Protein AF-A0A7W0RQC8-F1 (afdb_monomer_lite)

pLDDT: mean 80.07, std 19.6, range [35.62, 97.56]

Foldseek 3Di:
DDDDDDDDDDDDDDDPDPDPPPPPPPPPPPPPPPPPPPPDDPDFLPDDFLPLQQVLCVVPPFDDPFWAKAAEAEPDDWWKWKFAAVLTDTDTADNSIWTFHGSFKIWMWIADDPVDHPDIWIKMKHFNHYPPDPPPCNRVNHDYDYDYPVNQVCLVVQHKDKDWDFDFDPVQDDPDDDPVNDDDDDDDPVDGNCVVRVVGHGTGMMMIINDDDDDPVDPPSCSRTPRHHMGHDPDPPPDPPDDDDDD

Structure (mmCIF, N/CA/C/O backbone):
data_AF-A0A7W0RQC8-F1
#
_entry.id   AF-A0A7W0RQC8-F1
#
loop_
_atom_site.group_PDB
_atom_site.id
_atom_site.type_symbol
_atom_site.label_atom_id
_atom_site.label_alt_id
_atom_site.label_comp_id
_atom_site.label_asym_id
_atom_site.label_entity_id
_atom_site.label_seq_id
_atom_site.pdbx_PDB_ins_code
_atom_site.Cartn_x
_atom_site.Cartn_y
_atom_site.Cartn_z
_atom_site.occupancy
_atom_site.B_iso_or_equiv
_atom_site.auth_seq_id
_atom_site.auth_comp_id
_atom_site.auth_asym_id
_atom_site.auth_atom_id
_atom_site.pdbx_PDB_model_num
ATOM 1 N N . MET A 1 1 ? -25.900 -48.821 -87.587 1.00 40.28 1 MET A N 1
ATOM 2 C CA . MET A 1 1 ? -26.051 -50.052 -88.391 1.00 40.28 1 MET A CA 1
ATOM 3 C C . MET A 1 1 ? -25.445 -51.195 -87.592 1.00 40.28 1 MET A C 1
ATOM 5 O O . MET A 1 1 ? -24.310 -51.057 -87.174 1.00 40.28 1 MET A O 1
ATOM 9 N N . LEU A 1 2 ? -26.244 -52.248 -87.392 1.00 39.03 2 LEU A N 1
ATOM 10 C CA . LEU A 1 2 ? -25.969 -53.560 -86.784 1.00 39.03 2 LEU A CA 1
ATOM 11 C C . LEU A 1 2 ? -25.592 -53.605 -85.282 1.00 39.03 2 LEU A C 1
ATOM 13 O O . LEU A 1 2 ? -24.639 -52.970 -84.860 1.00 39.03 2 LEU A O 1
ATOM 17 N N . ARG A 1 3 ? -26.424 -54.207 -84.407 1.00 37.34 3 ARG A N 1
ATOM 18 C CA . ARG A 1 3 ? -26.721 -55.663 -84.240 1.00 37.34 3 ARG A CA 1
ATOM 19 C C . ARG A 1 3 ? -25.481 -56.408 -83.727 1.00 37.34 3 ARG A C 1
ATOM 21 O O . ARG A 1 3 ? -24.427 -56.241 -84.309 1.00 37.34 3 ARG A O 1
ATOM 28 N N . THR A 1 4 ? -25.481 -57.272 -82.715 1.00 43.84 4 THR A N 1
ATOM 29 C CA . THR A 1 4 ? -26.479 -58.013 -81.921 1.00 43.84 4 THR A CA 1
ATOM 30 C C . THR A 1 4 ? -25.662 -58.724 -80.828 1.00 43.84 4 THR A C 1
ATOM 32 O O . THR A 1 4 ? -24.490 -59.007 -81.066 1.00 43.84 4 THR A O 1
ATOM 35 N N . GLY A 1 5 ? -26.252 -59.127 -79.699 1.00 41.62 5 GLY A N 1
ATOM 36 C CA . GLY A 1 5 ? -25.619 -60.176 -78.889 1.00 41.62 5 GLY A CA 1
ATOM 37 C C . GLY A 1 5 ? -26.292 -60.470 -77.558 1.00 41.62 5 GLY A C 1
ATOM 38 O O . GLY A 1 5 ? -25.809 -60.040 -76.522 1.00 41.62 5 GLY A O 1
ATOM 39 N N . TYR A 1 6 ? -27.401 -61.205 -77.604 1.00 49.19 6 TYR A N 1
ATOM 40 C CA . TYR A 1 6 ? -28.074 -61.826 -76.460 1.00 49.19 6 TYR A CA 1
ATOM 41 C C . TYR A 1 6 ? -27.149 -62.766 -75.671 1.00 49.19 6 TYR A C 1
ATOM 43 O O . TYR A 1 6 ? -26.395 -63.512 -76.288 1.00 49.19 6 TYR A O 1
ATOM 51 N N . SER A 1 7 ? -27.310 -62.835 -74.344 1.00 41.62 7 SER A N 1
ATOM 52 C CA . SER A 1 7 ? -27.133 -64.075 -73.565 1.00 41.62 7 SER A CA 1
ATOM 53 C C . SER A 1 7 ? -27.646 -63.863 -72.130 1.00 41.62 7 SER A C 1
ATOM 55 O O . SER A 1 7 ? -27.124 -63.030 -71.402 1.00 41.62 7 SER A O 1
ATOM 57 N N . THR A 1 8 ? -28.837 -64.369 -71.806 1.00 43.12 8 THR A N 1
ATOM 58 C CA . THR A 1 8 ? -29.092 -65.607 -71.035 1.00 43.12 8 THR A CA 1
ATOM 59 C C . THR A 1 8 ? -29.163 -65.368 -69.525 1.00 43.12 8 THR A C 1
ATOM 61 O O . THR A 1 8 ? -28.179 -65.081 -68.853 1.00 43.12 8 THR A O 1
ATOM 64 N N . ILE A 1 9 ? -30.379 -65.518 -69.000 1.00 49.19 9 ILE A N 1
ATOM 65 C CA . ILE A 1 9 ? -30.705 -65.539 -67.575 1.00 49.19 9 ILE A CA 1
ATOM 66 C C . ILE A 1 9 ? -30.148 -66.835 -66.980 1.00 49.19 9 ILE A C 1
ATOM 68 O O . ILE A 1 9 ? -30.625 -67.918 -67.312 1.00 49.19 9 ILE A O 1
ATOM 72 N N . ALA A 1 10 ? -29.191 -66.722 -66.062 1.00 43.56 10 ALA A N 1
ATOM 73 C CA . ALA A 1 10 ? -28.814 -67.800 -65.157 1.00 43.56 10 ALA A CA 1
ATOM 74 C C . ALA A 1 10 ? -29.174 -67.375 -63.729 1.00 43.56 10 ALA A C 1
ATOM 76 O O . ALA A 1 10 ? -28.531 -66.516 -63.129 1.00 43.56 10 ALA A O 1
ATOM 77 N N . ARG A 1 11 ? -30.251 -67.966 -63.200 1.00 47.31 11 ARG A N 1
ATOM 78 C CA . ARG A 1 11 ? -30.576 -67.939 -61.772 1.00 47.31 11 ARG A CA 1
ATOM 79 C C . ARG A 1 11 ? -29.493 -68.730 -61.046 1.00 47.31 11 ARG A C 1
ATOM 81 O O . ARG A 1 11 ? -29.478 -69.954 -61.151 1.00 47.31 11 ARG A O 1
ATOM 88 N N . LEU A 1 12 ? -28.599 -68.040 -60.339 1.00 38.75 12 LEU A N 1
ATOM 89 C CA . LEU A 1 12 ? -27.631 -68.689 -59.465 1.00 38.75 12 LEU A CA 1
ATOM 90 C C . LEU A 1 12 ? -28.121 -68.630 -58.021 1.00 38.75 12 LEU A C 1
ATOM 92 O O . LEU A 1 12 ? -28.355 -67.571 -57.440 1.00 38.75 12 LEU A O 1
ATOM 96 N N . THR A 1 13 ? -28.320 -69.829 -57.505 1.00 42.25 13 THR A N 1
ATOM 97 C CA . THR A 1 13 ? -28.705 -70.200 -56.157 1.00 42.25 13 THR A CA 1
ATOM 98 C C . THR A 1 13 ? -27.750 -69.597 -55.127 1.00 42.25 13 THR A C 1
ATOM 100 O O . THR A 1 13 ? -26.530 -69.653 -55.267 1.00 42.25 13 THR A O 1
ATOM 103 N N . LEU A 1 14 ? -28.351 -69.026 -54.087 1.00 36.62 14 LEU A N 1
ATOM 104 C CA . LEU A 1 14 ? -27.736 -68.444 -52.903 1.00 36.62 14 LEU A CA 1
ATOM 105 C C . LEU A 1 14 ? -26.803 -69.456 -52.207 1.00 36.62 14 LEU A C 1
ATOM 107 O O . LEU A 1 14 ? -27.274 -70.433 -51.629 1.00 36.62 14 LEU A O 1
ATOM 111 N N . VAL A 1 15 ? -25.495 -69.195 -52.206 1.00 40.56 15 VAL A N 1
ATOM 112 C CA . VAL A 1 15 ? -24.562 -69.753 -51.217 1.00 40.56 15 VAL A CA 1
ATOM 113 C C . VAL A 1 15 ? -24.130 -68.592 -50.334 1.00 40.56 15 VAL A C 1
ATOM 115 O O . VAL A 1 15 ? -23.307 -67.764 -50.719 1.00 40.56 15 VAL A O 1
ATOM 118 N N . ALA A 1 16 ? -24.747 -68.495 -49.159 1.00 40.50 16 ALA A N 1
ATOM 119 C CA . ALA A 1 16 ? -24.343 -67.567 -48.117 1.00 40.50 16 ALA A CA 1
ATOM 120 C C . ALA A 1 16 ? -23.002 -68.038 -47.532 1.00 40.50 16 ALA A C 1
ATOM 122 O O . ALA A 1 16 ? -22.962 -68.861 -46.621 1.00 40.50 16 ALA A O 1
ATOM 123 N N . ALA A 1 17 ? -21.897 -67.535 -48.080 1.00 37.69 17 ALA A N 1
ATOM 124 C CA . ALA A 1 17 ? -20.595 -67.616 -47.436 1.00 37.69 17 ALA A CA 1
ATOM 125 C C . ALA A 1 17 ? -20.479 -66.442 -46.456 1.00 37.69 17 ALA A C 1
ATOM 127 O O . ALA A 1 17 ? -20.287 -65.291 -46.848 1.00 37.69 17 ALA A O 1
ATOM 128 N N . LEU A 1 18 ? -20.658 -66.748 -45.173 1.00 36.28 18 LEU A N 1
ATOM 129 C CA . LEU A 1 18 ? -20.457 -65.833 -44.059 1.00 36.28 18 LEU A CA 1
ATOM 130 C C . LEU A 1 18 ? -18.955 -65.513 -43.953 1.00 36.28 18 LEU A C 1
ATOM 132 O O . LEU A 1 18 ? -18.206 -66.213 -43.276 1.00 36.28 18 LEU A O 1
ATOM 136 N N . PHE A 1 19 ? -18.492 -64.479 -44.653 1.00 37.31 19 PHE A N 1
ATOM 137 C CA . PHE A 1 19 ? -17.152 -63.940 -44.436 1.00 37.31 19 PHE A CA 1
ATOM 138 C C . PHE A 1 19 ? -17.184 -63.047 -43.198 1.00 37.31 19 PHE A C 1
ATOM 140 O O . PHE A 1 19 ? -17.602 -61.892 -43.252 1.00 37.31 19 PHE A O 1
ATOM 147 N N . VA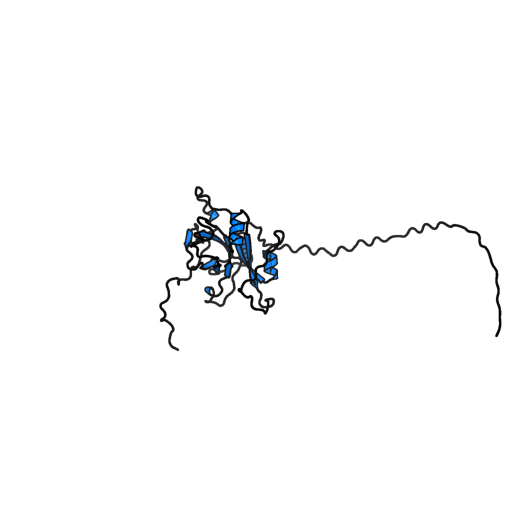L A 1 20 ? -16.733 -63.588 -42.066 1.00 42.50 20 VAL A N 1
ATOM 148 C CA . VAL A 1 20 ? -16.323 -62.773 -40.921 1.00 42.50 20 VAL A CA 1
ATOM 149 C C . VAL A 1 20 ? -15.024 -62.088 -41.325 1.00 42.50 20 VAL A C 1
ATOM 151 O O . VAL A 1 20 ? -13.936 -62.639 -41.178 1.00 42.50 20 VAL A O 1
ATOM 154 N N . THR A 1 21 ? -15.128 -60.892 -41.895 1.00 41.44 21 THR A N 1
ATOM 155 C CA . THR A 1 21 ? -13.976 -60.004 -42.011 1.00 41.44 21 THR A CA 1
ATOM 156 C C . THR A 1 21 ? -13.665 -59.497 -40.611 1.00 41.44 21 THR A C 1
ATOM 158 O O . THR A 1 21 ? -14.340 -58.604 -40.098 1.00 41.44 21 THR A O 1
ATOM 161 N N . THR A 1 22 ? -12.657 -60.080 -39.971 1.00 48.22 22 THR A N 1
ATOM 162 C CA . THR A 1 22 ? -11.974 -59.469 -38.834 1.00 48.22 22 THR A CA 1
ATOM 163 C C . THR A 1 22 ? -11.330 -58.177 -39.325 1.00 48.22 22 THR A C 1
ATOM 165 O O . THR A 1 22 ? -10.207 -58.155 -39.821 1.00 48.22 22 THR A O 1
ATOM 168 N N . GLY A 1 23 ? -12.086 -57.083 -39.246 1.00 44.31 23 GLY A N 1
ATOM 169 C CA . GLY A 1 23 ? -11.548 -55.747 -39.422 1.00 44.31 23 GLY A CA 1
ATOM 170 C C . GLY A 1 23 ? -10.503 -55.517 -38.341 1.00 44.31 23 GLY A C 1
ATOM 171 O O . GLY A 1 23 ? -10.832 -55.461 -37.157 1.00 44.31 23 GLY A O 1
ATOM 172 N N . ILE A 1 24 ? -9.239 -55.405 -38.739 1.00 51.06 24 ILE A N 1
ATOM 173 C CA . ILE A 1 24 ? -8.191 -54.895 -37.861 1.00 51.06 24 ILE A CA 1
ATOM 174 C C . ILE A 1 24 ? -8.474 -53.400 -37.721 1.00 51.06 24 ILE A C 1
ATOM 176 O O . ILE A 1 24 ? -8.037 -52.587 -38.532 1.00 51.06 24 ILE A O 1
ATOM 180 N N . ALA A 1 25 ? -9.278 -53.039 -36.724 1.00 44.19 25 ALA A N 1
ATOM 181 C CA . ALA A 1 25 ? -9.408 -51.661 -36.297 1.00 44.19 25 ALA A CA 1
ATOM 182 C C . ALA A 1 25 ? -8.078 -51.270 -35.647 1.00 44.19 25 ALA A C 1
ATOM 184 O O . ALA A 1 25 ? -7.814 -51.590 -34.489 1.00 44.19 25 ALA A O 1
ATOM 185 N N . SER A 1 26 ? -7.209 -50.602 -36.403 1.00 53.22 26 SER A N 1
ATOM 186 C CA . SER A 1 26 ? -6.113 -49.847 -35.813 1.00 53.22 26 SER A CA 1
ATOM 187 C C . SER A 1 26 ? -6.741 -48.730 -34.983 1.00 53.22 26 SER A C 1
ATOM 189 O O . SER A 1 26 ? -7.156 -47.706 -35.527 1.00 53.22 26 SER A O 1
ATOM 191 N N . ALA A 1 27 ? -6.859 -48.946 -33.674 1.00 43.44 27 ALA A N 1
ATOM 192 C CA . ALA A 1 27 ? -7.141 -47.881 -32.732 1.00 43.44 27 ALA A CA 1
ATOM 193 C C . ALA A 1 27 ? -5.973 -46.894 -32.821 1.00 43.44 27 ALA A C 1
ATOM 195 O O . ALA A 1 27 ? -4.905 -47.113 -32.252 1.00 43.44 27 ALA A O 1
ATOM 196 N N . GLN A 1 28 ? -6.143 -45.831 -33.605 1.00 55.56 28 GLN A N 1
ATOM 197 C CA . GLN A 1 28 ? -5.283 -44.669 -33.489 1.00 55.56 28 GLN A CA 1
ATOM 198 C C . GLN A 1 28 ? -5.568 -44.097 -32.106 1.00 55.56 28 GLN A C 1
ATOM 200 O O . GLN A 1 28 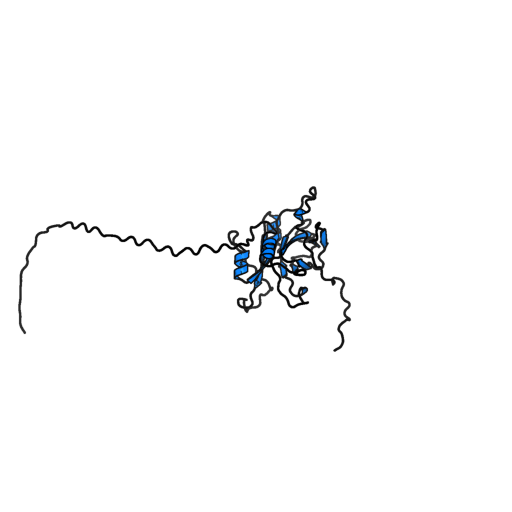? -6.611 -43.481 -31.890 1.00 55.56 28 GLN A O 1
ATOM 205 N N . SER A 1 29 ? -4.677 -44.359 -31.147 1.00 50.62 29 SER A N 1
ATOM 206 C CA . SER A 1 29 ? -4.658 -43.595 -29.906 1.00 50.62 29 SER A CA 1
ATOM 207 C C . SER A 1 29 ? -4.670 -42.124 -30.311 1.00 50.62 29 SER A C 1
ATOM 209 O O . SER A 1 29 ? -3.795 -41.731 -31.092 1.00 50.62 29 SER A O 1
ATOM 211 N N . PRO A 1 30 ? -5.643 -41.310 -29.862 1.00 51.00 30 PRO A N 1
ATOM 212 C CA . PRO A 1 30 ? -5.561 -39.886 -30.105 1.00 51.00 30 PRO A CA 1
ATOM 213 C C . PRO A 1 30 ? -4.213 -39.442 -29.546 1.00 51.00 30 PRO A C 1
ATOM 215 O O . PRO A 1 30 ? -3.908 -39.679 -28.375 1.00 51.00 30 PRO A O 1
ATOM 218 N N . LEU A 1 31 ? -3.375 -38.873 -30.412 1.00 48.41 31 LEU A N 1
ATOM 219 C CA . LEU A 1 31 ? -2.212 -38.112 -29.992 1.00 48.41 31 LEU A CA 1
ATOM 220 C C . LEU A 1 31 ? -2.761 -37.014 -29.089 1.00 48.41 31 LEU A C 1
ATOM 222 O O . LEU A 1 31 ? -3.271 -36.005 -29.569 1.00 48.41 31 LEU A O 1
ATOM 226 N N . ILE A 1 32 ? -2.726 -37.249 -27.778 1.00 57.88 32 ILE A N 1
ATOM 227 C CA . ILE A 1 32 ? -2.895 -36.194 -26.793 1.00 57.88 32 ILE A CA 1
ATOM 228 C C . ILE A 1 32 ? -1.748 -35.238 -27.122 1.00 57.88 32 ILE A C 1
ATOM 230 O O . ILE A 1 32 ? -0.589 -35.650 -26.992 1.00 57.88 32 ILE A O 1
ATOM 234 N N . PRO A 1 33 ? -2.019 -34.018 -27.629 1.00 57.06 33 PRO A N 1
ATOM 235 C CA . PRO A 1 33 ? -0.950 -33.055 -27.822 1.00 57.06 33 PRO A CA 1
ATOM 236 C C . PRO A 1 33 ? -0.231 -32.939 -26.479 1.00 57.06 33 PRO A C 1
ATOM 238 O O . PRO A 1 33 ? -0.921 -32.944 -25.451 1.00 57.06 33 PRO A O 1
ATOM 241 N N . PRO A 1 34 ? 1.114 -32.902 -26.446 1.00 46.75 34 PRO A N 1
ATOM 242 C CA . PRO A 1 34 ? 1.833 -32.773 -25.191 1.00 46.75 34 PRO A CA 1
ATOM 243 C C . PRO A 1 34 ? 1.208 -31.605 -24.438 1.00 46.75 34 PRO A C 1
ATOM 245 O O . PRO A 1 34 ? 1.234 -30.467 -24.913 1.00 46.75 34 PRO A O 1
ATOM 248 N N . GLN A 1 35 ? 0.562 -31.917 -23.309 1.00 50.97 35 GLN A N 1
ATOM 249 C CA . GLN A 1 35 ? 0.081 -30.919 -22.371 1.00 50.97 35 GLN A CA 1
ATOM 250 C C . GLN A 1 35 ? 1.336 -30.132 -22.038 1.00 50.97 35 GLN A C 1
ATOM 252 O O . GLN A 1 35 ? 2.218 -30.654 -21.359 1.00 50.97 35 GLN A O 1
ATOM 257 N N . THR A 1 36 ? 1.486 -28.939 -22.617 1.00 51.97 36 THR A N 1
ATOM 258 C CA . THR A 1 36 ? 2.592 -28.064 -22.250 1.00 51.97 36 THR A CA 1
ATOM 259 C C . THR A 1 36 ? 2.410 -27.889 -20.753 1.00 51.97 36 THR A C 1
ATOM 261 O O . THR A 1 36 ? 1.357 -27.367 -20.372 1.00 51.97 36 THR A O 1
ATOM 264 N N . PRO A 1 37 ? 3.310 -28.423 -19.902 1.00 51.03 37 PRO A N 1
ATOM 265 C CA . PRO A 1 37 ? 3.083 -28.413 -18.470 1.00 51.03 37 PRO A CA 1
ATOM 266 C C . PRO A 1 37 ? 2.813 -26.965 -18.113 1.00 51.03 37 PRO A C 1
ATOM 268 O O . PRO A 1 37 ? 3.603 -26.095 -18.490 1.00 51.03 37 PRO A O 1
ATOM 271 N N . ALA A 1 38 ? 1.640 -26.701 -17.528 1.00 60.03 38 ALA A N 1
ATOM 272 C CA . ALA A 1 38 ? 1.212 -25.348 -17.222 1.00 60.03 38 ALA A CA 1
ATOM 273 C C . ALA A 1 38 ? 2.374 -24.677 -16.494 1.00 60.03 38 ALA A C 1
ATOM 275 O O . ALA A 1 38 ? 2.729 -25.097 -15.394 1.00 60.03 38 ALA A O 1
ATOM 276 N N . ARG A 1 39 ? 3.041 -23.731 -17.172 1.00 60.09 39 ARG A N 1
ATOM 277 C CA . ARG A 1 39 ? 4.320 -23.184 -16.717 1.00 60.09 39 ARG A CA 1
ATOM 278 C C . ARG A 1 39 ? 4.106 -22.693 -15.291 1.00 60.09 39 ARG A C 1
ATOM 280 O O . ARG A 1 39 ? 3.276 -21.804 -15.077 1.00 60.09 39 ARG A O 1
ATOM 287 N N . HIS A 1 40 ? 4.764 -23.341 -14.330 1.00 70.81 40 HIS A N 1
ATOM 288 C CA . HIS A 1 40 ? 4.584 -23.024 -12.922 1.00 70.81 40 HIS A CA 1
ATOM 289 C C . HIS A 1 40 ? 4.995 -21.568 -12.720 1.00 70.81 40 HIS A C 1
ATOM 291 O O . HIS A 1 40 ? 6.126 -21.191 -13.030 1.00 70.81 40 HIS A O 1
ATOM 297 N N . TYR A 1 41 ? 4.056 -20.744 -12.266 1.00 77.31 41 TYR A N 1
ATOM 298 C CA . TYR A 1 41 ? 4.306 -19.332 -12.035 1.00 77.31 41 TYR A CA 1
ATOM 299 C C . TYR A 1 41 ? 4.642 -19.159 -10.547 1.00 77.31 41 TYR A C 1
ATOM 301 O O . TYR A 1 41 ? 3.765 -19.417 -9.719 1.00 77.31 41 TYR A O 1
ATOM 309 N N . PRO A 1 42 ? 5.891 -18.794 -10.198 1.00 75.62 42 PRO A N 1
ATOM 310 C CA . PRO A 1 42 ? 6.387 -18.894 -8.826 1.00 75.62 42 PRO A CA 1
ATOM 311 C C . PRO A 1 42 ? 5.714 -17.906 -7.868 1.00 75.62 42 PRO A C 1
ATOM 313 O O . PRO A 1 42 ? 5.479 -18.255 -6.719 1.00 75.62 42 PRO A O 1
ATOM 316 N N . LEU A 1 43 ? 5.363 -16.702 -8.331 1.00 83.75 43 LEU A N 1
ATOM 317 C CA . LEU A 1 43 ? 4.734 -15.681 -7.489 1.00 83.75 43 LEU A CA 1
ATOM 318 C C . LEU A 1 43 ? 3.207 -15.796 -7.527 1.00 83.75 43 LEU A C 1
ATOM 320 O O . LEU A 1 43 ? 2.591 -15.791 -8.596 1.00 83.75 43 LEU A O 1
ATOM 324 N N . ARG A 1 44 ? 2.556 -15.862 -6.368 1.00 87.31 44 ARG A N 1
ATOM 325 C CA . ARG A 1 44 ? 1.095 -15.982 -6.301 1.00 87.31 44 ARG A CA 1
ATOM 326 C C . ARG A 1 44 ? 0.499 -15.051 -5.258 1.00 87.31 44 ARG A C 1
ATOM 328 O O . ARG A 1 44 ? 1.028 -14.872 -4.168 1.00 87.31 44 ARG A O 1
ATOM 335 N N . HIS A 1 45 ? -0.644 -14.467 -5.588 1.00 84.81 45 HIS A N 1
ATOM 336 C CA . HIS A 1 45 ? -1.342 -13.547 -4.687 1.00 84.81 45 HIS A CA 1
ATOM 337 C C . HIS A 1 45 ? -1.876 -14.234 -3.409 1.00 84.81 45 HIS A C 1
ATOM 339 O O . HIS A 1 45 ? -2.036 -13.570 -2.387 1.00 84.81 45 HIS A O 1
ATOM 345 N N . ASP A 1 46 ? -2.085 -15.553 -3.454 1.00 85.88 46 ASP A N 1
ATOM 346 C CA . ASP A 1 46 ? -2.567 -16.399 -2.350 1.00 85.88 46 ASP A CA 1
ATOM 347 C C . ASP A 1 46 ? -1.479 -16.807 -1.338 1.00 85.88 46 ASP A C 1
ATOM 349 O O . ASP A 1 46 ? -1.771 -17.482 -0.353 1.00 85.88 46 ASP A O 1
ATOM 353 N N . GLN A 1 47 ? -0.226 -16.394 -1.551 1.00 89.62 47 GLN A N 1
ATOM 354 C CA . GLN A 1 47 ? 0.851 -16.616 -0.586 1.00 89.62 47 GLN A CA 1
ATOM 355 C C . GLN A 1 47 ? 0.660 -15.767 0.684 1.00 89.62 47 GLN A C 1
ATOM 357 O O . GLN A 1 47 ? 0.035 -14.699 0.620 1.00 89.62 47 GLN A O 1
ATOM 362 N N . PRO A 1 48 ? 1.253 -16.182 1.825 1.00 90.81 48 PRO A N 1
ATOM 363 C CA . PRO A 1 48 ? 1.308 -15.353 3.022 1.00 90.81 48 PRO A CA 1
ATOM 364 C C . PRO A 1 48 ? 1.860 -13.947 2.718 1.00 90.81 48 PRO A C 1
ATOM 366 O O . PRO A 1 48 ? 2.809 -13.828 1.932 1.00 90.81 48 PRO A O 1
ATOM 369 N N . PRO A 1 49 ? 1.307 -12.882 3.334 1.00 91.19 49 PRO A N 1
ATOM 370 C CA . PRO A 1 49 ? 1.794 -11.523 3.129 1.00 91.19 49 PRO A CA 1
ATOM 371 C C . PRO A 1 49 ? 3.302 -11.404 3.372 1.00 91.19 49 PRO A C 1
ATOM 373 O O . PRO A 1 49 ? 3.814 -11.843 4.398 1.00 91.19 49 PRO A O 1
ATOM 376 N N . GLY A 1 50 ? 3.997 -10.791 2.419 1.00 89.75 50 GLY A N 1
ATOM 377 C CA . GLY A 1 50 ? 5.440 -10.540 2.439 1.00 89.75 50 GLY A CA 1
ATOM 378 C C . GLY A 1 50 ? 6.264 -11.571 1.669 1.00 89.75 50 GLY A C 1
ATOM 379 O O . GLY A 1 50 ? 7.389 -11.268 1.276 1.00 89.75 50 GLY A O 1
ATOM 380 N N . MET A 1 51 ? 5.714 -12.759 1.393 1.00 91.81 51 MET A N 1
ATOM 381 C CA . MET A 1 51 ? 6.444 -13.808 0.677 1.00 91.81 51 MET A CA 1
ATOM 382 C C . MET A 1 51 ? 6.760 -13.413 -0.771 1.00 91.81 51 MET A C 1
ATOM 384 O O . MET A 1 51 ? 7.850 -13.703 -1.259 1.00 91.81 51 MET A O 1
ATOM 388 N N . ASN A 1 52 ? 5.841 -12.725 -1.461 1.00 92.50 52 ASN A N 1
ATOM 389 C CA . ASN A 1 52 ? 6.081 -12.326 -2.848 1.00 92.50 52 ASN A CA 1
ATOM 390 C C . ASN A 1 52 ? 7.123 -11.214 -2.927 1.00 92.50 52 ASN A C 1
ATOM 392 O O . ASN A 1 52 ? 7.986 -11.278 -3.795 1.00 92.50 52 ASN A O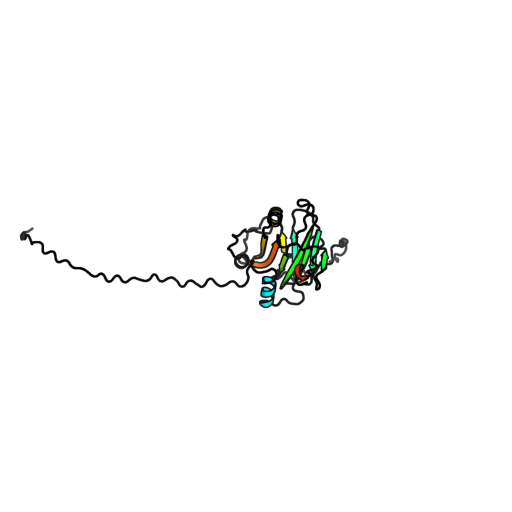 1
ATOM 396 N N . ALA A 1 53 ? 7.068 -10.228 -2.027 1.00 87.56 53 ALA A N 1
ATOM 397 C CA . ALA A 1 53 ? 8.085 -9.182 -1.949 1.00 87.56 53 ALA A CA 1
ATOM 398 C C . ALA A 1 53 ? 9.468 -9.771 -1.638 1.00 87.56 53 ALA A C 1
ATOM 400 O O . ALA A 1 53 ? 10.440 -9.461 -2.326 1.00 87.56 53 ALA A O 1
ATOM 401 N N . TYR A 1 54 ? 9.540 -10.692 -0.674 1.00 88.75 54 TYR A N 1
ATOM 402 C CA . TYR A 1 54 ? 10.774 -11.393 -0.330 1.00 88.75 54 TYR A CA 1
ATOM 403 C C . TYR A 1 54 ? 11.351 -12.167 -1.530 1.00 88.75 54 TYR A C 1
ATOM 405 O O . TYR A 1 54 ? 12.520 -11.996 -1.875 1.00 88.75 54 TYR A O 1
ATOM 413 N N . TRP A 1 55 ? 10.534 -12.966 -2.226 1.00 88.50 55 TRP A N 1
ATOM 414 C CA . TRP A 1 55 ? 10.983 -13.720 -3.405 1.00 88.50 55 TRP A CA 1
ATOM 415 C C . TRP A 1 55 ? 11.337 -12.821 -4.588 1.00 88.50 55 TRP A C 1
ATOM 417 O O . TRP A 1 55 ? 12.333 -13.074 -5.265 1.00 88.50 55 TRP A O 1
ATOM 427 N N . ALA A 1 56 ? 10.568 -11.758 -4.831 1.00 85.00 56 ALA A N 1
ATOM 428 C CA . ALA A 1 56 ? 10.887 -10.769 -5.857 1.00 85.00 56 ALA A CA 1
ATOM 429 C C . ALA A 1 56 ? 12.256 -10.124 -5.586 1.00 85.00 56 ALA A C 1
ATOM 431 O O . ALA A 1 56 ? 13.077 -10.048 -6.498 1.00 85.00 56 ALA A O 1
ATOM 432 N N . GLY A 1 57 ? 12.542 -9.775 -4.326 1.00 82.75 57 GLY A N 1
ATOM 433 C CA . GLY A 1 57 ? 13.839 -9.252 -3.893 1.00 82.75 57 GLY A CA 1
ATOM 434 C C . GLY A 1 57 ? 14.994 -10.256 -4.009 1.00 82.75 57 GLY A C 1
ATOM 435 O O . GLY A 1 57 ? 16.135 -9.860 -4.230 1.00 82.75 57 GLY A O 1
ATOM 436 N N . MET A 1 58 ? 14.728 -11.563 -3.912 1.00 82.81 58 MET A N 1
ATOM 437 C CA . MET A 1 58 ? 15.743 -12.593 -4.180 1.00 82.81 58 MET A CA 1
ATOM 438 C C . MET A 1 58 ? 16.062 -12.721 -5.673 1.00 82.81 58 MET A C 1
ATOM 440 O O . MET A 1 58 ? 17.223 -12.904 -6.034 1.00 82.81 58 MET A O 1
ATOM 444 N N . ILE A 1 59 ? 15.042 -12.643 -6.535 1.00 81.75 59 ILE A N 1
ATOM 445 C CA . ILE A 1 59 ? 15.206 -12.712 -7.996 1.00 81.75 59 ILE A CA 1
ATOM 446 C C . ILE A 1 59 ? 15.909 -11.451 -8.508 1.00 81.75 59 ILE A C 1
ATOM 448 O O . ILE A 1 59 ? 16.799 -11.528 -9.355 1.00 81.75 59 ILE A O 1
ATOM 452 N N . ARG A 1 60 ? 15.513 -10.290 -7.983 1.00 78.19 60 ARG A N 1
ATOM 453 C CA . ARG A 1 60 ? 16.083 -8.986 -8.297 1.00 78.19 60 ARG A CA 1
ATOM 454 C C . ARG A 1 60 ? 16.462 -8.301 -6.993 1.00 78.19 60 ARG A C 1
ATOM 456 O O . ARG A 1 60 ? 15.603 -7.712 -6.350 1.00 78.19 60 ARG A O 1
ATOM 463 N N . GLN A 1 61 ? 17.745 -8.350 -6.641 1.00 80.31 61 GLN A N 1
ATOM 464 C CA . GLN A 1 61 ? 18.246 -7.697 -5.432 1.00 80.31 61 GLN A CA 1
ATOM 465 C C . GLN A 1 61 ? 18.075 -6.176 -5.548 1.00 80.31 61 GLN A C 1
ATOM 467 O O . GLN A 1 61 ? 18.736 -5.571 -6.399 1.00 80.31 61 GLN A O 1
ATOM 472 N N . PRO A 1 62 ? 17.191 -5.555 -4.744 1.00 81.31 62 PRO A N 1
ATOM 473 C CA . PRO A 1 62 ? 17.033 -4.113 -4.761 1.00 81.31 62 PRO A CA 1
ATOM 474 C C . PRO A 1 62 ? 18.280 -3.457 -4.164 1.00 81.31 62 PRO A C 1
ATOM 476 O O . PRO A 1 62 ? 18.843 -3.925 -3.171 1.00 81.31 62 PRO A O 1
ATOM 479 N N . GLY A 1 63 ? 18.726 -2.370 -4.784 1.00 81.25 63 GLY A N 1
ATOM 480 C CA . GLY A 1 63 ? 19.825 -1.562 -4.281 1.00 81.25 63 GLY A CA 1
ATOM 481 C C . GLY A 1 63 ? 19.424 -0.743 -3.046 1.00 81.25 63 GLY A C 1
ATOM 482 O O . GLY A 1 63 ? 18.239 -0.467 -2.828 1.00 81.25 63 GLY A O 1
ATOM 483 N N . PRO A 1 64 ? 20.397 -0.285 -2.238 1.00 75.12 64 PRO A N 1
ATOM 484 C CA . PRO A 1 64 ? 20.142 0.727 -1.217 1.00 75.12 64 PRO A CA 1
ATOM 485 C C . PRO A 1 64 ? 19.538 1.978 -1.872 1.00 75.12 64 PRO A C 1
ATOM 487 O O . PRO A 1 64 ? 20.177 2.598 -2.718 1.00 75.12 64 PRO A O 1
ATOM 490 N N . GLY A 1 65 ? 18.308 2.344 -1.504 1.00 80.12 65 GLY A N 1
ATOM 491 C CA . GLY A 1 65 ? 17.602 3.475 -2.122 1.00 80.12 65 GLY A CA 1
ATOM 492 C C . GLY A 1 65 ? 16.577 3.102 -3.197 1.00 80.12 65 GLY A C 1
ATOM 493 O O . GLY A 1 65 ? 15.950 3.992 -3.770 1.00 80.12 65 GLY A O 1
ATOM 494 N N . ASP A 1 66 ? 16.355 1.814 -3.458 1.00 90.12 66 ASP A N 1
ATOM 495 C CA . ASP A 1 66 ? 15.271 1.370 -4.330 1.00 90.12 66 ASP A CA 1
ATOM 496 C C . ASP A 1 66 ? 13.918 1.523 -3.627 1.00 90.12 66 ASP A C 1
ATOM 498 O O . ASP A 1 66 ? 13.462 0.640 -2.899 1.00 90.12 66 ASP A O 1
ATOM 502 N N . PHE A 1 67 ? 13.274 2.667 -3.862 1.00 93.06 67 PHE A N 1
ATOM 503 C CA . PHE A 1 67 ? 11.931 2.975 -3.380 1.00 93.06 67 PHE A CA 1
ATOM 504 C C . PHE A 1 67 ? 10.917 3.021 -4.526 1.00 93.06 67 PHE A C 1
ATOM 506 O O . PHE A 1 67 ? 11.211 3.483 -5.634 1.00 93.06 67 PHE A O 1
ATOM 513 N N . THR A 1 68 ? 9.702 2.585 -4.212 1.00 95.06 68 THR A N 1
ATOM 514 C CA . THR A 1 68 ? 8.486 2.818 -4.988 1.00 95.06 68 THR A CA 1
ATOM 515 C C . THR A 1 68 ? 7.634 3.813 -4.220 1.00 95.06 68 THR A C 1
ATOM 517 O O . THR A 1 68 ? 7.260 3.559 -3.076 1.00 95.06 68 THR A O 1
ATOM 520 N N . PHE A 1 69 ? 7.339 4.957 -4.832 1.00 95.81 69 PHE A N 1
ATOM 521 C CA . PHE A 1 69 ? 6.419 5.923 -4.243 1.00 95.81 69 PHE A CA 1
ATOM 522 C C . PHE A 1 69 ? 4.982 5.456 -4.422 1.00 95.81 69 PHE A C 1
ATOM 524 O O . PHE A 1 69 ? 4.615 4.932 -5.471 1.00 95.81 69 PHE A O 1
ATOM 531 N N . VAL A 1 70 ? 4.184 5.628 -3.379 1.00 96.56 70 VAL A N 1
ATOM 532 C CA . VAL A 1 70 ? 2.807 5.166 -3.270 1.00 96.56 70 VAL A CA 1
ATOM 533 C C . VAL A 1 70 ? 1.959 6.321 -2.761 1.00 96.56 70 VAL A C 1
ATOM 535 O O . VAL A 1 70 ? 2.337 7.005 -1.806 1.00 96.56 70 VAL A O 1
ATOM 538 N N . LYS A 1 71 ? 0.801 6.517 -3.390 1.00 96.06 71 LYS A N 1
ATOM 539 C CA . LYS A 1 71 ? -0.222 7.468 -2.958 1.00 96.06 71 LYS A CA 1
ATOM 540 C C . LYS A 1 71 ? -1.518 6.716 -2.691 1.00 96.06 71 LYS A C 1
ATOM 542 O O . LYS A 1 71 ? -2.056 6.095 -3.603 1.00 96.06 71 LYS A O 1
ATOM 547 N N . LEU A 1 72 ? -2.017 6.757 -1.460 1.00 96.56 72 LEU A N 1
ATOM 548 C CA . LEU A 1 72 ? -3.302 6.152 -1.122 1.00 96.56 72 LEU A CA 1
ATOM 549 C C . LEU A 1 72 ? -4.451 7.083 -1.520 1.00 96.56 72 LEU A C 1
ATOM 551 O O . LEU A 1 72 ? -4.492 8.251 -1.127 1.00 96.56 72 LEU A O 1
ATOM 555 N N . GLU A 1 73 ? -5.396 6.534 -2.275 1.00 95.94 73 GLU A N 1
ATOM 556 C CA . GLU A 1 73 ? -6.608 7.214 -2.722 1.00 95.94 73 GLU A CA 1
ATOM 557 C C . GLU A 1 73 ? -7.818 6.593 -2.024 1.00 95.94 73 GLU A C 1
ATOM 559 O O . GLU A 1 73 ? -8.068 5.389 -2.132 1.00 95.94 73 GLU A O 1
ATOM 564 N N . LEU A 1 74 ? -8.543 7.434 -1.294 1.00 95.75 74 LEU A N 1
ATOM 565 C CA . LEU A 1 74 ? -9.734 7.097 -0.521 1.00 95.75 74 LEU A CA 1
ATOM 566 C C . LEU A 1 74 ? -10.871 8.025 -0.962 1.00 95.75 74 LEU A C 1
ATOM 568 O O . LEU A 1 74 ? -10.619 9.121 -1.464 1.00 95.75 74 LEU A O 1
ATOM 572 N N . SER A 1 75 ? -12.110 7.587 -0.767 1.00 93.12 75 SER A N 1
ATOM 573 C CA . SER A 1 75 ? -13.328 8.350 -1.072 1.00 93.12 75 SER A CA 1
ATOM 574 C C . SER A 1 75 ? -13.514 9.577 -0.166 1.00 93.12 75 SER A C 1
ATOM 576 O O . SER A 1 75 ? -14.072 10.581 -0.602 1.00 93.12 75 SER A O 1
ATOM 578 N N . SER A 1 76 ? -13.011 9.518 1.072 1.00 93.56 76 SER A N 1
ATOM 579 C CA . SER A 1 76 ? -13.004 10.617 2.041 1.00 93.56 76 SER A CA 1
ATOM 580 C C . SER A 1 76 ? -11.604 10.852 2.621 1.00 93.56 76 SER A C 1
ATOM 582 O O . SER A 1 76 ? -10.742 9.966 2.566 1.00 93.56 76 SER A O 1
ATOM 584 N N . PRO A 1 77 ? -11.356 12.019 3.242 1.00 94.94 77 PRO A N 1
ATOM 585 C CA . PRO A 1 77 ? -10.193 12.209 4.101 1.00 94.94 77 PRO A CA 1
ATOM 586 C C . PRO A 1 77 ? -10.121 11.138 5.200 1.00 94.94 77 PRO A C 1
ATOM 588 O O . PRO A 1 77 ? -11.150 10.684 5.700 1.00 94.94 77 PRO A O 1
ATOM 591 N N . ALA A 1 78 ? -8.900 10.752 5.571 1.00 95.75 78 ALA A N 1
ATOM 592 C CA . ALA A 1 78 ? -8.608 9.795 6.635 1.00 95.75 78 ALA A CA 1
ATOM 593 C C . ALA A 1 78 ? -7.219 10.074 7.227 1.00 95.75 78 ALA A C 1
ATOM 595 O O . ALA A 1 78 ? -6.375 10.699 6.581 1.00 95.75 78 ALA A O 1
ATOM 596 N N . SER A 1 79 ? -6.965 9.578 8.438 1.00 97.00 79 SER A N 1
ATOM 597 C CA . SER A 1 79 ? -5.614 9.504 8.993 1.00 97.00 79 SER A CA 1
ATOM 598 C C . SER A 1 79 ? -4.963 8.199 8.552 1.00 97.00 79 SER A C 1
ATOM 600 O O . SER A 1 79 ? -5.561 7.130 8.694 1.00 97.00 79 SER A O 1
ATOM 602 N N . ILE A 1 80 ? -3.744 8.286 8.017 1.00 97.12 80 ILE A N 1
ATOM 603 C CA . ILE A 1 80 ? -2.988 7.127 7.546 1.00 97.12 80 ILE A CA 1
ATOM 604 C C . ILE A 1 80 ? -1.622 7.102 8.215 1.00 97.12 80 ILE A C 1
ATOM 606 O O . ILE A 1 80 ? -0.861 8.068 8.152 1.00 97.12 80 ILE A O 1
ATOM 610 N N . GLU A 1 81 ? -1.291 5.960 8.801 1.00 96.56 81 GLU A N 1
ATOM 611 C CA . GLU A 1 81 ? 0.027 5.665 9.351 1.00 96.56 81 GLU A CA 1
ATOM 612 C C . GLU A 1 81 ? 0.592 4.430 8.656 1.00 96.56 81 GLU A C 1
ATOM 614 O O . GLU A 1 81 ? -0.111 3.437 8.482 1.00 96.56 81 GLU A O 1
ATOM 619 N N . ALA A 1 82 ? 1.865 4.459 8.277 1.00 96.56 82 ALA A N 1
ATOM 620 C CA . ALA A 1 82 ? 2.584 3.272 7.828 1.00 96.56 82 ALA A CA 1
ATOM 621 C C . ALA A 1 82 ? 3.528 2.791 8.928 1.00 96.56 82 ALA A C 1
ATOM 623 O O . ALA A 1 82 ? 4.240 3.589 9.533 1.00 96.56 82 ALA A O 1
ATOM 624 N N . PHE A 1 83 ? 3.563 1.486 9.172 1.00 95.56 83 PHE A N 1
ATOM 625 C CA . PHE A 1 83 ? 4.506 0.898 10.113 1.00 95.56 83 PHE A CA 1
ATOM 626 C C . PHE A 1 83 ? 5.841 0.639 9.415 1.00 95.56 83 PHE A C 1
ATOM 628 O O . PHE A 1 83 ? 5.904 -0.088 8.422 1.00 95.56 83 PHE A O 1
ATOM 635 N N . ALA A 1 84 ? 6.902 1.257 9.927 1.00 93.44 84 ALA A N 1
ATOM 636 C CA . ALA A 1 84 ? 8.233 1.237 9.329 1.00 93.44 84 ALA A CA 1
ATOM 637 C C . ALA A 1 84 ? 9.329 1.092 10.392 1.00 93.44 84 ALA A C 1
ATOM 639 O O . ALA A 1 84 ? 9.085 1.310 11.580 1.00 93.44 84 ALA A O 1
ATOM 640 N N . PHE A 1 85 ? 10.548 0.786 9.938 1.00 90.00 85 PHE A N 1
ATOM 641 C CA . PHE A 1 85 ? 11.743 0.542 10.761 1.00 90.00 85 PHE A CA 1
ATOM 642 C C . PHE A 1 85 ? 11.648 -0.701 11.655 1.00 90.00 85 PHE A C 1
ATOM 644 O O . PHE A 1 85 ? 10.581 -1.269 11.839 1.00 90.00 85 PHE A O 1
ATOM 651 N N . ASN A 1 86 ? 12.777 -1.146 12.209 1.00 86.69 86 ASN A N 1
ATOM 652 C CA . ASN A 1 86 ? 12.834 -2.294 13.112 1.00 86.69 86 ASN A CA 1
ATOM 653 C C . ASN A 1 86 ? 13.366 -1.849 14.494 1.00 86.69 86 ASN A C 1
ATOM 655 O O . ASN A 1 86 ? 14.514 -1.401 14.565 1.00 86.69 86 ASN A O 1
ATOM 659 N N . PRO A 1 87 ? 12.572 -1.924 15.584 1.00 88.31 87 PRO A N 1
ATOM 660 C CA . PRO A 1 87 ? 11.192 -2.425 15.638 1.00 88.31 87 PRO A CA 1
ATOM 661 C C . PRO A 1 87 ? 10.201 -1.521 14.877 1.00 88.31 87 PRO A C 1
ATOM 663 O O . PRO A 1 87 ? 10.460 -0.314 14.803 1.00 88.31 87 PRO A O 1
ATOM 666 N N . PRO A 1 88 ? 9.082 -2.072 14.354 1.00 90.88 88 PRO A N 1
ATOM 667 C CA . PRO A 1 88 ? 8.059 -1.304 13.643 1.00 90.88 88 PRO A CA 1
ATOM 668 C C . PRO A 1 88 ? 7.488 -0.159 14.475 1.00 90.88 88 PRO A C 1
ATOM 670 O O . PRO A 1 88 ? 7.099 -0.341 15.629 1.00 90.88 88 PRO A O 1
ATOM 673 N N . ARG A 1 89 ? 7.420 1.030 13.875 1.00 92.81 89 ARG A N 1
ATOM 674 C CA . ARG A 1 89 ? 6.853 2.247 14.470 1.00 92.81 89 ARG A CA 1
ATOM 675 C C . ARG A 1 89 ? 5.868 2.893 13.499 1.00 92.81 89 ARG A C 1
ATOM 677 O O . ARG A 1 89 ? 6.139 2.875 12.297 1.00 92.81 89 ARG A O 1
ATOM 684 N N . PRO A 1 90 ? 4.762 3.475 13.990 1.00 94.56 90 PRO A N 1
ATOM 685 C CA . PRO A 1 90 ? 3.828 4.200 13.140 1.00 94.56 90 PRO A CA 1
ATOM 686 C C . PRO A 1 90 ? 4.466 5.499 12.637 1.00 94.56 90 PRO A C 1
ATOM 688 O O . PRO A 1 90 ? 5.009 6.283 13.417 1.00 94.56 90 PRO A O 1
ATOM 691 N N . ILE A 1 91 ? 4.392 5.720 11.327 1.00 96.00 91 ILE A N 1
ATOM 692 C CA . ILE A 1 91 ? 4.831 6.933 10.640 1.00 96.00 91 ILE A CA 1
ATOM 693 C C . ILE A 1 91 ? 3.603 7.564 9.976 1.00 96.00 91 ILE A C 1
ATOM 695 O O . ILE A 1 91 ? 3.088 6.993 9.010 1.00 96.00 91 ILE A O 1
ATOM 699 N N . PRO A 1 92 ? 3.117 8.717 10.468 1.00 96.00 92 PRO A N 1
ATOM 700 C CA . PRO A 1 92 ? 2.018 9.437 9.835 1.00 96.00 92 PRO A CA 1
ATOM 701 C C . PRO A 1 92 ? 2.364 9.842 8.399 1.00 96.00 92 PRO A C 1
ATOM 703 O O . PRO A 1 92 ? 3.448 10.369 8.135 1.00 96.00 92 PRO A O 1
ATOM 706 N N . LEU A 1 93 ? 1.434 9.617 7.473 1.00 94.38 93 LEU A N 1
ATOM 707 C CA . LEU A 1 93 ? 1.609 9.917 6.057 1.00 94.38 93 LEU A CA 1
ATOM 708 C C . LEU A 1 93 ? 0.879 11.203 5.685 1.00 94.38 93 LEU A C 1
ATOM 710 O O . LEU A 1 93 ? -0.336 11.223 5.489 1.00 94.38 93 LEU A O 1
ATOM 714 N N . ALA A 1 94 ? 1.631 12.289 5.530 1.00 89.62 94 ALA A N 1
ATOM 715 C CA . ALA A 1 94 ? 1.071 13.518 4.994 1.00 89.62 94 ALA A CA 1
ATOM 716 C C . ALA A 1 94 ? 0.620 13.308 3.538 1.00 89.62 94 ALA A C 1
ATOM 718 O O . ALA A 1 94 ? 1.338 12.708 2.736 1.00 89.62 94 ALA A O 1
ATOM 719 N N . GLN A 1 95 ? -0.577 13.802 3.202 1.00 89.56 95 GLN A N 1
ATOM 720 C CA . GLN A 1 95 ? -1.171 13.683 1.861 1.00 89.56 95 GLN A CA 1
ATOM 721 C C . GLN A 1 95 ? -1.269 12.232 1.352 1.00 89.56 95 GLN A C 1
ATOM 723 O O . GLN A 1 95 ? -1.262 11.999 0.142 1.00 89.56 95 GLN A O 1
ATOM 728 N N . ASN A 1 96 ? -1.352 11.259 2.270 1.00 94.56 96 ASN A N 1
ATOM 729 C CA . ASN A 1 96 ? -1.464 9.832 1.964 1.00 94.56 96 ASN A CA 1
ATOM 730 C C . ASN A 1 96 ? -0.299 9.298 1.109 1.00 94.56 96 ASN A C 1
ATOM 732 O O . ASN A 1 96 ? -0.484 8.382 0.307 1.00 94.56 96 ASN A O 1
ATOM 736 N N . PHE A 1 97 ? 0.891 9.890 1.242 1.00 94.62 97 PHE A N 1
ATOM 737 C CA . PHE A 1 97 ? 2.001 9.707 0.312 1.00 94.62 97 PHE A CA 1
ATOM 738 C C . PHE A 1 97 ? 3.278 9.228 1.011 1.00 94.62 97 PHE A C 1
ATOM 740 O O . PHE A 1 97 ? 3.690 9.794 2.025 1.00 94.62 97 PHE A O 1
ATOM 747 N N . CYS A 1 98 ? 3.952 8.223 0.445 1.00 96.00 98 CYS A N 1
ATOM 748 C CA . CYS A 1 98 ? 5.263 7.769 0.921 1.00 96.00 98 CYS A CA 1
ATOM 749 C C . CYS A 1 98 ? 6.041 6.959 -0.126 1.00 96.00 98 CYS A C 1
ATOM 751 O O . CYS A 1 98 ? 5.468 6.400 -1.052 1.00 96.00 98 CYS A O 1
ATOM 753 N N . GLY A 1 99 ? 7.358 6.873 0.034 1.00 95.75 99 GLY A N 1
ATOM 754 C CA . GLY A 1 99 ? 8.240 5.935 -0.649 1.00 95.75 99 GLY A CA 1
ATOM 755 C C . GLY A 1 99 ? 8.444 4.684 0.194 1.00 95.75 99 GLY A C 1
ATOM 756 O O . GLY A 1 99 ? 8.907 4.766 1.329 1.00 95.75 99 GLY A O 1
ATOM 757 N N . MET A 1 100 ? 8.144 3.523 -0.374 1.00 95.69 100 MET A N 1
ATOM 758 C CA . MET A 1 100 ? 8.299 2.213 0.252 1.00 95.69 100 MET A CA 1
ATOM 759 C C . MET A 1 100 ? 9.443 1.448 -0.418 1.00 95.69 100 MET A C 1
ATOM 761 O O . MET A 1 100 ? 9.531 1.422 -1.645 1.00 95.69 100 MET A O 1
ATOM 765 N N . ALA A 1 101 ? 10.344 0.859 0.366 1.00 93.94 101 ALA A N 1
ATOM 766 C CA . ALA A 1 101 ? 11.478 0.122 -0.175 1.00 93.94 101 ALA A CA 1
ATOM 767 C C . ALA A 1 101 ? 11.010 -1.152 -0.884 1.00 93.94 101 ALA A C 1
ATOM 769 O O . ALA A 1 101 ? 10.114 -1.859 -0.418 1.00 93.94 101 ALA A O 1
ATOM 770 N N . VAL A 1 102 ? 11.639 -1.448 -2.015 1.00 94.00 102 VAL A N 1
ATOM 771 C CA . VAL A 1 102 ? 11.359 -2.655 -2.793 1.00 94.00 102 VAL A CA 1
ATOM 772 C C . VAL A 1 102 ? 11.777 -3.903 -2.021 1.00 94.00 102 VAL A C 1
ATOM 774 O O . VAL A 1 102 ? 12.761 -3.899 -1.283 1.00 94.00 102 VAL A O 1
ATOM 777 N N . GLY A 1 103 ? 11.021 -4.987 -2.199 1.00 92.81 103 GLY A N 1
ATOM 778 C CA . GLY A 1 103 ? 11.272 -6.269 -1.548 1.00 92.81 103 GLY A CA 1
ATOM 779 C C . GLY A 1 103 ? 10.756 -6.342 -0.111 1.00 92.81 103 GLY A C 1
ATOM 780 O O . GLY A 1 103 ? 11.113 -7.270 0.610 1.00 92.81 103 GLY A O 1
ATOM 781 N N . GLN A 1 104 ? 9.923 -5.384 0.311 1.00 93.31 104 GLN A N 1
ATOM 782 C CA . GLN A 1 104 ? 9.389 -5.304 1.669 1.00 93.31 104 GLN A CA 1
ATOM 783 C C . GLN A 1 104 ? 7.858 -5.344 1.717 1.00 93.31 104 GLN A C 1
ATOM 785 O O . GLN A 1 104 ? 7.159 -5.032 0.749 1.00 93.31 104 GLN A O 1
ATOM 790 N N . LEU A 1 105 ? 7.351 -5.725 2.890 1.00 94.88 105 LEU A N 1
ATOM 791 C CA . LEU A 1 105 ? 5.946 -5.642 3.277 1.00 94.88 105 LEU A CA 1
ATOM 792 C C . LEU A 1 105 ? 5.762 -4.463 4.235 1.00 94.88 105 LEU A C 1
ATOM 794 O O . LEU A 1 105 ? 6.453 -4.379 5.249 1.00 94.88 105 LEU A O 1
ATOM 798 N N . TYR A 1 106 ? 4.774 -3.621 3.959 1.00 96.06 106 TYR A N 1
ATOM 799 C CA . TYR A 1 106 ? 4.344 -2.539 4.836 1.00 96.06 106 TYR A CA 1
ATOM 800 C C . TYR A 1 106 ? 2.918 -2.796 5.294 1.00 96.06 106 TYR A C 1
ATOM 802 O O . TYR A 1 106 ? 2.028 -3.042 4.478 1.00 96.06 106 TYR A O 1
ATOM 810 N N . ARG A 1 107 ? 2.687 -2.725 6.603 1.00 96.38 107 ARG A N 1
ATOM 811 C CA . ARG A 1 107 ? 1.341 -2.598 7.160 1.00 96.38 107 ARG A CA 1
ATOM 812 C C . ARG A 1 107 ? 1.031 -1.119 7.328 1.00 96.38 107 ARG A C 1
ATOM 814 O O . ARG A 1 107 ? 1.908 -0.342 7.696 1.00 96.38 107 ARG A O 1
ATOM 821 N N . MET A 1 108 ? -0.207 -0.738 7.065 1.00 96.12 108 MET A N 1
ATOM 822 C CA . MET A 1 108 ? -0.703 0.609 7.324 1.00 96.12 108 MET A CA 1
ATOM 823 C C . MET A 1 108 ? -1.872 0.539 8.299 1.00 96.12 108 MET A C 1
ATOM 825 O O . MET A 1 108 ? -2.477 -0.519 8.448 1.00 96.12 108 MET A O 1
ATOM 829 N N . LYS A 1 109 ? -2.177 1.654 8.952 1.00 96.88 109 LYS A N 1
ATOM 830 C CA . LYS A 1 109 ? -3.393 1.886 9.726 1.00 96.88 109 LYS A CA 1
ATOM 831 C C . LYS A 1 109 ? -4.141 3.045 9.079 1.00 96.88 109 LYS A C 1
ATOM 833 O O . LYS A 1 109 ? -3.550 4.098 8.864 1.00 96.88 109 LYS A O 1
ATOM 838 N N . ILE A 1 110 ? -5.413 2.833 8.757 1.00 97.25 110 ILE A N 1
ATOM 839 C CA . ILE A 1 110 ? -6.320 3.861 8.234 1.00 97.25 110 ILE A CA 1
ATOM 840 C C . ILE A 1 110 ? -7.444 4.046 9.249 1.00 97.25 110 ILE A C 1
ATOM 842 O O . ILE A 1 110 ? -8.081 3.067 9.642 1.00 97.25 110 ILE A O 1
ATOM 846 N N . THR A 1 111 ? -7.683 5.286 9.668 1.00 97.25 111 THR A N 1
ATOM 847 C CA . THR A 1 111 ? -8.746 5.650 10.615 1.00 97.25 111 THR A CA 1
ATOM 848 C C . THR A 1 111 ? -9.433 6.950 10.217 1.00 97.25 111 THR A C 1
ATOM 850 O O . THR A 1 111 ? -8.904 7.739 9.435 1.00 97.25 111 THR A O 1
ATOM 853 N N . GLY A 1 112 ? -10.616 7.196 10.782 1.00 96.00 112 GLY A N 1
ATOM 854 C CA . GLY A 1 112 ? -11.327 8.463 10.593 1.00 96.00 112 GLY A CA 1
ATOM 855 C C . GLY A 1 112 ? -11.979 8.620 9.218 1.00 96.00 112 GLY A C 1
ATOM 856 O O . GLY A 1 112 ? -12.151 9.748 8.771 1.00 96.00 112 GLY A O 1
ATOM 857 N N . LEU A 1 113 ? -12.326 7.508 8.563 1.00 95.75 113 LEU A N 1
ATOM 858 C CA . LEU A 1 113 ? -13.166 7.514 7.365 1.00 95.75 113 LEU A CA 1
ATOM 859 C C . LEU A 1 113 ? -14.588 7.957 7.733 1.00 95.75 113 LEU A C 1
ATOM 861 O O . LEU A 1 113 ? -15.171 7.435 8.684 1.00 95.75 113 LEU A O 1
ATOM 865 N N . GLU A 1 114 ? -15.150 8.897 6.976 1.00 96.00 114 GLU A N 1
ATOM 866 C CA . GLU A 1 114 ? -16.457 9.497 7.280 1.00 96.00 114 GLU A CA 1
ATOM 867 C C . GLU A 1 114 ? -17.598 8.486 7.114 1.00 96.00 114 GLU A C 1
ATOM 869 O O . GLU A 1 114 ? -18.470 8.371 7.973 1.00 96.00 114 GLU A O 1
ATOM 874 N N . GLN A 1 115 ? -17.546 7.699 6.040 1.00 95.69 115 GLN A N 1
ATOM 875 C CA . GLN A 1 115 ? -18.521 6.659 5.712 1.00 95.69 115 GLN A CA 1
ATOM 876 C C . GLN A 1 115 ? -18.442 5.462 6.666 1.00 95.69 115 GLN A C 1
ATOM 878 O O . GLN A 1 115 ? -19.406 4.707 6.790 1.00 95.69 115 GLN A O 1
ATOM 883 N N . PHE A 1 116 ? -17.317 5.303 7.375 1.00 95.50 116 PHE A N 1
ATOM 884 C CA . PHE A 1 116 ? -17.063 4.185 8.285 1.00 95.50 116 PHE A CA 1
ATOM 885 C C . PHE A 1 116 ? -16.609 4.676 9.677 1.00 95.50 116 PHE A C 1
ATOM 887 O O . PHE A 1 116 ? -15.454 4.467 10.068 1.00 95.50 116 PHE A O 1
ATOM 894 N N . PRO A 1 117 ? -17.493 5.325 10.465 1.00 95.19 117 PRO A N 1
ATOM 895 C CA . PRO A 1 117 ? -17.119 5.890 11.759 1.00 95.19 117 PRO A CA 1
ATOM 896 C C . PRO A 1 117 ? -16.621 4.833 12.748 1.00 95.19 117 PRO A C 1
ATOM 898 O O . PRO A 1 117 ? -17.243 3.789 12.938 1.00 95.19 117 PRO A O 1
ATOM 901 N N . GLY A 1 118 ? -15.504 5.125 13.419 1.00 93.94 118 GLY A N 1
ATOM 902 C CA . GLY A 1 118 ? -14.914 4.245 14.435 1.00 93.94 118 GLY A CA 1
ATOM 903 C C . GLY A 1 118 ? -14.211 3.000 13.884 1.00 93.94 118 GLY A C 1
ATOM 904 O O . GLY A 1 118 ? -13.677 2.217 14.666 1.00 93.94 118 GLY A O 1
ATOM 905 N N . VAL A 1 119 ? -14.179 2.818 12.562 1.00 93.81 119 VAL A N 1
ATOM 906 C CA . VAL A 1 119 ? -13.474 1.707 11.922 1.00 93.81 119 VAL A CA 1
ATOM 907 C C . VAL A 1 119 ? -11.975 1.994 11.845 1.00 93.81 119 VAL A C 1
ATOM 909 O O . VAL A 1 119 ? -11.544 3.081 11.453 1.00 93.81 119 VAL A O 1
ATOM 912 N N . GLU A 1 120 ? -11.179 0.973 12.166 1.00 95.44 120 GLU A N 1
ATOM 913 C CA . GLU A 1 120 ? -9.741 0.945 11.915 1.00 95.44 120 GLU A CA 1
ATOM 914 C C . GLU A 1 120 ? -9.418 -0.154 10.901 1.00 95.44 120 GLU A C 1
ATOM 916 O O . GLU A 1 120 ? -9.750 -1.324 11.102 1.00 95.44 120 GLU A O 1
ATOM 921 N N . LEU A 1 121 ? -8.755 0.211 9.804 1.00 96.31 121 LEU A N 1
ATOM 922 C CA . LEU A 1 121 ? -8.346 -0.733 8.765 1.00 96.31 121 LEU A CA 1
ATOM 923 C C . LEU A 1 121 ? -6.835 -0.924 8.793 1.00 96.31 121 LEU A C 1
ATOM 925 O O . LEU A 1 121 ? -6.087 0.041 8.942 1.00 96.31 121 LEU A O 1
ATOM 929 N N . TYR A 1 122 ? -6.397 -2.163 8.561 1.00 96.75 122 TYR A N 1
ATOM 930 C CA . TYR A 1 122 ? -4.980 -2.528 8.546 1.00 96.75 122 TYR A CA 1
ATOM 931 C C . TYR A 1 122 ? -4.523 -3.138 7.211 1.00 96.75 122 TYR A C 1
ATOM 933 O O . TYR A 1 122 ? -4.118 -4.307 7.172 1.00 96.75 122 TYR A O 1
ATOM 941 N N . PRO A 1 123 ? -4.614 -2.405 6.084 1.00 97.06 123 PRO A N 1
ATOM 942 C CA . PRO A 1 123 ? -4.171 -2.936 4.806 1.00 97.06 123 PRO A CA 1
ATOM 943 C C . PRO A 1 123 ? -2.659 -3.176 4.785 1.00 97.06 123 PRO A C 1
ATOM 945 O O . PRO A 1 123 ? -1.877 -2.512 5.471 1.00 97.06 123 PRO A O 1
ATOM 948 N N . THR A 1 124 ? -2.238 -4.120 3.948 1.00 96.75 124 THR A N 1
ATOM 949 C CA . THR A 1 124 ? -0.822 -4.376 3.679 1.00 96.75 124 THR A CA 1
ATOM 950 C C . THR A 1 124 ? -0.458 -4.082 2.238 1.00 96.75 124 THR A C 1
ATOM 952 O O . THR A 1 124 ? -1.227 -4.430 1.342 1.00 96.75 124 THR A O 1
ATOM 955 N N . VAL A 1 125 ? 0.745 -3.555 2.025 1.00 97.38 125 VAL A N 1
ATOM 956 C CA . VAL A 1 125 ? 1.359 -3.326 0.716 1.00 97.38 125 VAL A CA 1
ATOM 957 C C . VAL A 1 125 ? 2.664 -4.114 0.637 1.00 97.38 125 VAL A C 1
ATOM 959 O O . VAL A 1 125 ? 3.590 -3.873 1.405 1.00 97.38 125 VAL A O 1
ATOM 962 N N . GLU A 1 126 ? 2.738 -5.070 -0.282 1.00 96.56 126 GLU A N 1
ATOM 963 C CA . GLU A 1 126 ? 3.989 -5.707 -0.700 1.00 96.56 126 GLU A CA 1
ATOM 964 C C . GLU A 1 126 ? 4.553 -4.964 -1.905 1.00 96.56 126 GLU A C 1
ATOM 966 O O . GLU A 1 126 ? 3.851 -4.810 -2.906 1.00 96.56 126 GLU A O 1
ATOM 971 N N . VAL A 1 127 ? 5.817 -4.548 -1.831 1.00 96.38 127 VAL A N 1
ATOM 972 C CA . VAL A 1 127 ? 6.504 -3.857 -2.927 1.00 96.38 127 VAL A CA 1
ATOM 973 C C . VAL A 1 127 ? 7.375 -4.848 -3.689 1.00 96.38 127 VAL A C 1
ATOM 975 O O . VAL A 1 127 ? 8.357 -5.358 -3.153 1.00 96.38 127 VAL A O 1
ATOM 978 N N . LEU A 1 128 ? 7.019 -5.123 -4.942 1.00 95.25 128 LEU A N 1
ATOM 979 C CA . LEU A 1 128 ? 7.688 -6.122 -5.780 1.00 95.25 128 LEU A CA 1
ATOM 980 C C . LEU A 1 128 ? 8.780 -5.518 -6.668 1.00 95.25 128 LEU A C 1
ATOM 982 O O . LEU A 1 128 ? 9.818 -6.141 -6.866 1.00 95.25 128 LEU A O 1
ATOM 986 N N . ASP A 1 129 ? 8.545 -4.325 -7.216 1.00 93.38 129 ASP A N 1
ATOM 987 C CA . ASP A 1 129 ? 9.481 -3.629 -8.107 1.00 93.38 129 ASP A CA 1
ATOM 988 C C . ASP A 1 129 ? 9.212 -2.111 -8.103 1.00 93.38 129 ASP A C 1
ATOM 990 O O . ASP A 1 129 ? 8.213 -1.633 -7.556 1.00 93.38 129 ASP A O 1
ATOM 994 N N . ARG A 1 130 ? 10.111 -1.357 -8.740 1.00 91.31 130 ARG A N 1
ATOM 995 C CA . ARG A 1 130 ? 10.022 0.089 -8.976 1.00 91.31 130 ARG A CA 1
ATOM 996 C C . ARG A 1 130 ? 9.195 0.415 -10.218 1.00 91.31 130 ARG A C 1
ATOM 998 O O . ARG A 1 130 ? 9.091 -0.366 -11.171 1.00 91.31 130 ARG A O 1
ATOM 1005 N N . THR A 1 131 ? 8.704 1.651 -10.262 1.00 89.62 131 THR A N 1
ATOM 1006 C CA . THR A 1 131 ? 8.131 2.253 -11.477 1.00 89.62 131 THR A CA 1
ATOM 1007 C C . THR A 1 131 ? 9.193 2.600 -12.530 1.00 89.62 131 THR A C 1
ATOM 1009 O O . THR A 1 131 ? 8.840 2.800 -13.686 1.00 89.62 131 THR A O 1
ATOM 1012 N N . HIS A 1 132 ? 10.485 2.584 -12.166 1.00 88.56 132 HIS A N 1
ATOM 1013 C CA . HIS A 1 132 ? 11.630 3.020 -12.992 1.00 88.56 132 HIS A CA 1
ATOM 1014 C C . HIS A 1 132 ? 11.449 4.431 -13.588 1.00 88.56 132 HIS A C 1
ATOM 1016 O O . HIS A 1 132 ? 11.552 4.605 -14.803 1.00 88.56 132 HIS A O 1
ATOM 1022 N N . PRO A 1 133 ? 11.159 5.443 -12.751 1.00 86.38 133 PRO A N 1
ATOM 1023 C CA . PRO A 1 133 ? 10.972 6.813 -13.208 1.00 86.38 133 PRO A CA 1
ATOM 1024 C C . PRO A 1 133 ? 12.317 7.474 -13.559 1.00 86.38 133 PRO A C 1
ATOM 1026 O O . PRO A 1 133 ? 13.374 6.983 -13.149 1.00 86.38 133 PRO A O 1
ATOM 1029 N N . PRO A 1 134 ? 12.305 8.610 -14.281 1.00 87.38 134 PRO A N 1
ATOM 1030 C CA . PRO A 1 134 ? 13.492 9.440 -14.440 1.00 87.38 134 PRO A CA 1
ATOM 1031 C C . PRO A 1 134 ? 14.094 9.813 -13.080 1.00 87.38 134 PRO A C 1
ATOM 1033 O O . PRO A 1 134 ? 13.362 10.135 -12.142 1.00 87.38 134 PRO A O 1
ATOM 1036 N N . VAL A 1 135 ? 15.426 9.791 -12.995 1.00 85.62 135 VAL A N 1
ATOM 1037 C CA . VAL A 1 135 ? 16.168 10.097 -11.763 1.00 85.62 135 VAL A CA 1
ATOM 1038 C C . VAL A 1 135 ? 15.777 11.478 -11.237 1.00 85.62 135 VAL A C 1
ATOM 1040 O O . VAL A 1 135 ? 15.787 12.454 -11.988 1.00 85.62 135 VAL A O 1
ATOM 1043 N N . GLY A 1 136 ? 15.438 11.558 -9.951 1.00 84.88 136 GLY A N 1
ATOM 1044 C CA . GLY A 1 136 ? 15.029 12.795 -9.280 1.00 84.88 136 GLY A CA 1
ATOM 1045 C C . GLY A 1 136 ? 13.552 13.162 -9.455 1.00 84.88 136 GLY A C 1
ATOM 1046 O O . GLY A 1 136 ? 13.105 14.143 -8.865 1.00 84.88 136 GLY A O 1
ATOM 1047 N N . ARG A 1 137 ? 12.785 12.395 -10.241 1.00 86.38 137 ARG A N 1
ATOM 1048 C CA . ARG A 1 137 ? 11.335 12.582 -10.438 1.00 86.38 137 ARG A CA 1
ATOM 1049 C C . ARG A 1 137 ? 10.518 11.450 -9.829 1.00 86.38 137 ARG A C 1
ATOM 1051 O O . ARG A 1 137 ? 9.341 11.309 -10.134 1.00 86.38 137 ARG A O 1
ATOM 1058 N N . GLU A 1 138 ? 11.109 10.629 -8.966 1.00 87.19 138 GLU A N 1
ATOM 1059 C CA . GLU A 1 138 ? 10.495 9.404 -8.455 1.00 87.19 138 GLU A CA 1
ATOM 1060 C C . GLU A 1 138 ? 9.127 9.648 -7.803 1.00 87.19 138 GLU A C 1
ATOM 1062 O O . GLU A 1 138 ? 8.203 8.858 -7.990 1.00 87.19 138 GLU A O 1
ATOM 1067 N N . ALA A 1 139 ? 8.990 10.765 -7.085 1.00 87.00 139 ALA A N 1
ATOM 1068 C CA . ALA A 1 139 ? 7.755 11.150 -6.413 1.00 87.00 139 ALA A CA 1
ATOM 1069 C C . ALA A 1 139 ? 6.611 11.510 -7.382 1.00 87.00 139 ALA A C 1
ATOM 1071 O O . ALA A 1 139 ? 5.445 11.336 -7.037 1.00 87.00 139 ALA A O 1
ATOM 1072 N N . GLU A 1 140 ? 6.927 11.979 -8.593 1.00 87.94 140 GLU A N 1
ATOM 1073 C CA . GLU A 1 140 ? 5.930 12.321 -9.619 1.00 87.94 140 GLU A CA 1
ATOM 1074 C C . GLU A 1 140 ? 5.287 11.073 -10.239 1.00 87.94 140 GLU A C 1
ATOM 1076 O O . GLU A 1 140 ? 4.177 11.136 -10.758 1.00 87.94 140 GLU A O 1
ATOM 1081 N N . PHE A 1 141 ? 5.969 9.928 -10.153 1.00 90.44 141 PHE A N 1
ATOM 1082 C CA . PHE A 1 141 ? 5.515 8.633 -10.666 1.00 90.44 141 PHE A CA 1
ATOM 1083 C C . PHE A 1 141 ? 5.060 7.716 -9.528 1.00 90.44 141 PHE A C 1
ATOM 1085 O O . PHE A 1 141 ? 5.317 6.506 -9.541 1.00 90.44 141 PHE A O 1
ATOM 1092 N N . ALA A 1 142 ? 4.421 8.302 -8.517 1.00 93.56 142 ALA A N 1
ATOM 1093 C CA . ALA A 1 142 ? 3.840 7.541 -7.430 1.00 93.56 142 ALA A CA 1
ATOM 1094 C C . ALA A 1 142 ? 2.693 6.660 -7.924 1.00 93.56 142 ALA A C 1
ATOM 1096 O O . ALA A 1 142 ? 1.872 7.054 -8.750 1.00 93.56 142 ALA A O 1
ATOM 1097 N N . VAL A 1 143 ? 2.644 5.455 -7.381 1.00 95.38 143 VAL A N 1
ATOM 1098 C CA . VAL A 1 143 ? 1.661 4.440 -7.721 1.00 95.38 143 VAL A CA 1
ATOM 1099 C C . VAL A 1 143 ? 0.379 4.732 -6.942 1.00 95.38 143 VAL A C 1
ATOM 1101 O O . VAL A 1 143 ? 0.419 4.704 -5.706 1.00 95.38 143 VAL A O 1
ATOM 1104 N N . PRO A 1 144 ? -0.753 4.996 -7.615 1.00 94.94 144 PRO A N 1
ATOM 1105 C CA . PRO A 1 144 ? -2.022 5.171 -6.928 1.00 94.94 144 PRO A CA 1
ATOM 1106 C C . PRO A 1 144 ? -2.495 3.829 -6.356 1.00 94.94 144 PRO A C 1
ATOM 1108 O O . PRO A 1 144 ? -2.601 2.825 -7.062 1.00 94.94 144 PRO A O 1
ATOM 1111 N N . VAL A 1 145 ? -2.788 3.807 -5.058 1.00 96.69 145 VAL A N 1
ATOM 1112 C CA . VAL A 1 145 ? -3.422 2.687 -4.357 1.00 96.69 145 VAL A CA 1
ATOM 1113 C C . VAL A 1 145 ? -4.816 3.132 -3.953 1.00 96.69 145 VAL A C 1
ATOM 1115 O O . VAL A 1 145 ? -5.011 3.738 -2.901 1.00 96.69 145 VAL A O 1
ATOM 1118 N N . ARG A 1 146 ? -5.786 2.840 -4.817 1.00 96.19 146 ARG A N 1
ATOM 1119 C CA . ARG A 1 146 ? -7.187 3.194 -4.595 1.00 96.19 146 ARG A CA 1
ATOM 1120 C C . ARG A 1 146 ? -7.919 2.107 -3.824 1.00 96.19 146 ARG A C 1
ATOM 1122 O O . ARG A 1 146 ? -7.957 0.960 -4.283 1.00 96.19 146 ARG A O 1
ATOM 1129 N N . LEU A 1 147 ? -8.510 2.474 -2.691 1.00 96.38 147 LEU A N 1
ATOM 1130 C CA . LEU A 1 147 ? -9.423 1.630 -1.920 1.00 96.38 147 LEU A CA 1
ATOM 1131 C C . LEU A 1 147 ? -10.820 2.250 -1.999 1.00 96.38 147 LEU A C 1
ATOM 1133 O O . LEU A 1 147 ? -11.017 3.384 -1.569 1.00 96.38 147 LEU A O 1
ATOM 1137 N N . THR A 1 148 ? -11.752 1.525 -2.611 1.00 96.44 148 THR A N 1
ATOM 1138 C CA . THR A 1 148 ? -13.142 1.975 -2.800 1.00 96.44 148 THR A CA 1
ATOM 1139 C C . THR A 1 148 ? -14.005 1.656 -1.581 1.00 96.44 148 THR A C 1
ATOM 1141 O O . THR A 1 148 ? -13.656 0.776 -0.789 1.00 96.44 148 THR A O 1
ATOM 1144 N N . ASP A 1 149 ? -15.140 2.343 -1.446 1.00 97.31 149 ASP A N 1
ATOM 1145 C CA . ASP A 1 149 ? -16.085 2.104 -0.350 1.00 97.31 149 ASP A CA 1
ATOM 1146 C C . ASP A 1 149 ? -16.620 0.668 -0.404 1.00 97.31 149 ASP A C 1
ATOM 1148 O O . ASP A 1 149 ? -16.641 -0.016 0.615 1.00 97.31 149 ASP A O 1
ATOM 1152 N N . GLU A 1 150 ? -16.911 0.148 -1.599 1.00 97.00 150 GLU A N 1
ATOM 1153 C CA . GLU A 1 150 ? -17.369 -1.230 -1.792 1.00 97.00 150 GLU A CA 1
ATOM 1154 C C . GLU A 1 150 ? -16.319 -2.261 -1.346 1.00 97.00 150 GLU A C 1
ATOM 1156 O O . GLU A 1 150 ? -16.648 -3.309 -0.787 1.00 97.00 150 GLU A O 1
ATOM 1161 N N . GLU A 1 151 ? -15.033 -1.991 -1.576 1.00 97.06 151 GLU A N 1
ATOM 1162 C CA . GLU A 1 151 ? -13.943 -2.867 -1.132 1.00 97.06 151 GLU A CA 1
ATOM 1163 C C . GLU A 1 151 ? -13.739 -2.807 0.381 1.00 97.06 151 GLU A C 1
ATOM 1165 O O . GLU A 1 151 ? -13.424 -3.825 1.006 1.00 97.06 151 GLU A O 1
ATOM 1170 N N . ILE A 1 152 ? -13.937 -1.634 0.981 1.00 97.19 152 ILE A N 1
ATOM 1171 C CA . ILE A 1 152 ? -13.914 -1.470 2.433 1.00 97.19 152 ILE A CA 1
ATOM 1172 C C . ILE A 1 152 ? -15.098 -2.215 3.057 1.00 97.19 152 ILE A C 1
ATOM 1174 O O . ILE A 1 152 ? -14.894 -2.989 3.988 1.00 97.19 152 ILE A O 1
ATOM 1178 N N . GLU A 1 153 ? -16.307 -2.090 2.513 1.00 97.06 153 GLU A N 1
ATOM 1179 C CA . GLU A 1 153 ? -17.481 -2.853 2.955 1.00 97.06 153 GLU A CA 1
ATOM 1180 C C . GLU A 1 153 ? -17.257 -4.365 2.853 1.00 97.06 153 GLU A C 1
ATOM 1182 O O . GLU A 1 153 ? -17.540 -5.112 3.794 1.00 97.06 153 GLU A O 1
ATOM 1187 N N . GLN A 1 154 ? -16.685 -4.836 1.739 1.00 96.19 154 GLN A N 1
ATOM 1188 C CA . GLN A 1 154 ? -16.311 -6.242 1.586 1.00 96.19 154 GLN A CA 1
ATOM 1189 C C . GLN A 1 154 ? -15.330 -6.678 2.677 1.00 96.19 154 GLN A C 1
ATOM 1191 O O . GLN A 1 154 ? -15.539 -7.725 3.299 1.00 96.19 154 GLN A O 1
ATOM 1196 N N . ALA A 1 155 ? -14.304 -5.875 2.948 1.00 96.56 155 ALA A N 1
ATOM 1197 C CA . ALA A 1 155 ? -13.338 -6.140 4.005 1.00 96.56 155 ALA A CA 1
ATOM 1198 C C . ALA A 1 155 ? -13.984 -6.208 5.394 1.00 96.56 155 ALA A C 1
ATOM 1200 O O . ALA A 1 155 ? -13.725 -7.145 6.151 1.00 96.56 155 ALA A O 1
ATOM 1201 N N . LEU A 1 156 ? -14.880 -5.272 5.701 1.00 94.94 156 LEU A N 1
ATOM 1202 C CA . LEU A 1 156 ? -15.631 -5.237 6.956 1.00 94.94 156 LEU A CA 1
ATOM 1203 C C . LEU A 1 156 ? -16.607 -6.412 7.093 1.00 94.94 156 LEU A C 1
ATOM 1205 O O . LEU A 1 156 ? -16.863 -6.870 8.203 1.00 94.94 156 LEU A O 1
ATOM 1209 N N . SER A 1 157 ? -17.085 -6.969 5.977 1.00 95.19 157 SER A N 1
ATOM 1210 C CA . SER A 1 157 ? -17.885 -8.203 5.957 1.00 95.19 157 SER A CA 1
ATOM 1211 C C . SER A 1 157 ? -17.065 -9.491 6.158 1.00 95.19 157 SER A C 1
ATOM 1213 O O . SER A 1 157 ? -17.608 -10.592 6.057 1.00 95.19 157 SER A O 1
ATOM 1215 N N . GLY A 1 158 ? -15.758 -9.376 6.425 1.00 93.12 158 GLY A N 1
ATOM 1216 C CA . GLY A 1 158 ? -14.854 -10.507 6.647 1.00 93.12 158 GLY A CA 1
ATOM 1217 C C . GLY A 1 158 ? -14.274 -11.115 5.367 1.00 93.12 158 GLY A C 1
ATOM 1218 O O . GLY A 1 158 ? -13.784 -12.246 5.396 1.00 93.12 158 GLY A O 1
ATOM 1219 N N . ARG A 1 159 ? -14.332 -10.405 4.232 1.00 93.88 159 ARG A N 1
ATOM 1220 C CA . ARG A 1 159 ? -13.706 -10.844 2.973 1.00 93.88 159 ARG A CA 1
ATOM 1221 C C . ARG A 1 159 ? -12.306 -10.258 2.835 1.00 93.88 159 ARG A C 1
ATOM 1223 O O . ARG A 1 159 ? -12.052 -9.130 3.228 1.00 93.88 159 ARG A O 1
ATOM 1230 N N . LEU A 1 160 ? -11.406 -11.004 2.200 1.00 94.06 160 LEU A N 1
ATOM 1231 C CA . LEU A 1 160 ? -10.078 -10.506 1.850 1.00 94.06 160 LEU A CA 1
ATOM 1232 C C . LEU A 1 160 ? -10.099 -9.912 0.438 1.00 94.06 160 LEU A C 1
ATOM 1234 O O . LEU A 1 160 ? -10.193 -10.645 -0.547 1.00 94.06 160 LEU A O 1
ATOM 1238 N N . VAL A 1 161 ? -9.952 -8.596 0.335 1.00 95.62 161 VAL A N 1
ATOM 1239 C CA . VAL A 1 161 ? -9.727 -7.902 -0.936 1.00 95.62 161 VAL A CA 1
ATOM 1240 C C . VAL A 1 161 ? -8.236 -7.957 -1.253 1.00 95.62 161 VAL A C 1
ATOM 1242 O O . VAL A 1 161 ? -7.412 -7.534 -0.444 1.00 95.62 161 VAL A O 1
ATOM 1245 N N . THR A 1 162 ? -7.873 -8.476 -2.428 1.00 96.44 162 THR A N 1
ATOM 1246 C CA . THR A 1 162 ? -6.483 -8.516 -2.910 1.00 96.44 162 THR A CA 1
ATOM 1247 C C . THR A 1 162 ? -6.380 -7.832 -4.264 1.00 96.44 162 THR A C 1
ATOM 1249 O O . THR A 1 162 ? -7.051 -8.234 -5.211 1.00 96.44 162 THR A O 1
ATOM 1252 N N . LYS A 1 163 ? -5.503 -6.834 -4.373 1.00 96.38 163 LYS A N 1
ATOM 1253 C CA . LYS A 1 163 ? -5.171 -6.155 -5.627 1.00 96.38 163 LYS A CA 1
ATOM 1254 C C . LYS A 1 163 ? -3.731 -6.426 -6.013 1.00 96.38 163 LYS A C 1
ATOM 1256 O O . LYS A 1 163 ? -2.849 -6.448 -5.159 1.00 96.38 163 LYS A O 1
ATOM 1261 N N . VAL A 1 164 ? -3.493 -6.556 -7.311 1.00 97.12 164 VAL A N 1
ATOM 1262 C CA . VAL A 1 164 ? -2.153 -6.489 -7.895 1.00 97.12 164 VAL A CA 1
ATOM 1263 C C . VAL A 1 164 ? -2.126 -5.276 -8.806 1.00 97.12 164 VAL A C 1
ATOM 1265 O O . VAL A 1 164 ? -2.904 -5.202 -9.753 1.00 97.12 164 VAL A O 1
ATOM 1268 N N . ILE A 1 165 ? -1.243 -4.331 -8.505 1.00 96.56 165 ILE A N 1
ATOM 1269 C CA . ILE A 1 165 ? -1.049 -3.133 -9.319 1.00 96.56 165 ILE A CA 1
ATOM 1270 C C . ILE A 1 165 ? 0.160 -3.384 -10.211 1.00 96.56 165 ILE A C 1
ATOM 1272 O O . ILE A 1 165 ? 1.181 -3.905 -9.750 1.00 96.56 165 ILE A O 1
ATOM 1276 N N . TYR A 1 166 ? 0.042 -3.037 -11.488 1.00 94.81 166 TYR A N 1
ATOM 1277 C CA . TYR A 1 166 ? 1.086 -3.232 -12.484 1.00 94.81 166 TYR A CA 1
ATOM 1278 C C . TYR A 1 166 ? 1.277 -1.978 -13.334 1.00 94.81 166 TYR A C 1
ATOM 1280 O O . TYR A 1 166 ? 0.363 -1.174 -13.490 1.00 94.81 166 TYR A O 1
ATOM 1288 N N . VAL A 1 167 ? 2.477 -1.828 -13.888 1.00 90.94 167 VAL A N 1
ATOM 1289 C CA . VAL A 1 167 ? 2.782 -0.804 -14.894 1.00 90.94 167 VAL A CA 1
ATOM 1290 C C . VAL A 1 167 ? 2.692 -1.449 -16.269 1.00 90.94 167 VAL A C 1
ATOM 1292 O O . VAL A 1 167 ? 3.393 -2.430 -16.528 1.00 90.94 167 VAL A O 1
ATOM 1295 N N . GLU A 1 168 ? 1.837 -0.921 -17.141 1.00 87.38 168 GLU A N 1
ATOM 1296 C CA . GLU A 1 168 ? 1.718 -1.387 -18.525 1.00 87.38 168 GLU A CA 1
ATOM 1297 C C . GLU A 1 168 ? 3.036 -1.234 -19.289 1.00 87.38 168 GLU A C 1
ATOM 1299 O O . GLU A 1 168 ? 3.819 -0.307 -19.073 1.00 87.38 168 GLU A O 1
ATOM 1304 N N . GLN A 1 169 ? 3.288 -2.164 -20.205 1.00 77.19 169 GLN A N 1
ATOM 1305 C CA . GLN A 1 169 ? 4.404 -2.042 -21.132 1.00 77.19 169 GLN A CA 1
ATOM 1306 C C . GLN A 1 169 ? 3.981 -1.120 -22.289 1.00 77.19 169 GLN A C 1
ATOM 1308 O O . GLN A 1 169 ? 2.965 -1.402 -22.925 1.00 77.19 169 GLN A O 1
ATOM 1313 N N . PRO A 1 170 ? 4.743 -0.058 -22.622 1.00 71.06 170 PRO A N 1
ATOM 1314 C CA . PRO A 1 170 ? 4.364 0.883 -23.682 1.00 71.06 170 PRO A CA 1
ATOM 1315 C C . PRO A 1 170 ? 4.070 0.221 -25.035 1.00 71.06 170 PRO A C 1
ATOM 1317 O O . PRO A 1 170 ? 3.313 0.759 -25.831 1.00 71.06 170 PRO A O 1
ATOM 1320 N N . GLN A 1 171 ? 4.665 -0.947 -25.301 1.00 70.94 171 GLN A N 1
ATOM 1321 C CA . GLN A 1 171 ? 4.500 -1.687 -26.554 1.00 70.94 171 GLN A CA 1
ATOM 1322 C C . GLN A 1 171 ? 3.126 -2.361 -26.696 1.00 70.94 171 GLN A C 1
ATOM 1324 O O . GLN A 1 171 ? 2.731 -2.684 -27.813 1.00 70.94 171 GLN A O 1
ATOM 1329 N N . VAL A 1 172 ? 2.421 -2.603 -25.585 1.00 69.31 172 VAL A N 1
ATOM 1330 C CA . VAL A 1 172 ? 1.101 -3.266 -25.550 1.00 69.31 172 VAL A CA 1
ATOM 1331 C C . VAL A 1 172 ? 0.019 -2.398 -24.905 1.00 69.31 172 VAL A C 1
ATOM 1333 O O . VAL A 1 172 ? -1.133 -2.821 -24.833 1.00 69.31 172 VAL A O 1
ATOM 1336 N N . ALA A 1 173 ? 0.383 -1.203 -24.432 1.00 65.38 173 ALA A N 1
ATOM 1337 C CA . ALA A 1 173 ? -0.535 -0.263 -23.810 1.00 65.38 173 ALA A CA 1
ATOM 1338 C C . ALA A 1 173 ? -1.612 0.194 -24.804 1.00 65.38 173 ALA A C 1
ATOM 1340 O O . ALA A 1 173 ? -1.349 0.389 -25.997 1.00 65.38 173 ALA A O 1
ATOM 1341 N N . SER A 1 174 ? -2.832 0.385 -24.302 1.00 66.94 174 SER A N 1
ATOM 1342 C CA . SER A 1 174 ? -3.918 0.939 -25.111 1.00 66.94 174 SER A CA 1
ATOM 1343 C C . SER A 1 174 ? -3.554 2.362 -25.558 1.00 66.94 174 SER A C 1
ATOM 1345 O O . SER A 1 174 ? -3.170 3.180 -24.722 1.00 66.94 174 SER A O 1
ATOM 1347 N N . PRO A 1 175 ? -3.703 2.711 -26.849 1.00 64.38 175 PRO A N 1
ATOM 1348 C CA . PRO A 1 175 ? -3.431 4.065 -27.331 1.00 64.38 175 PRO A CA 1
ATOM 1349 C C . PRO A 1 175 ? -4.504 5.075 -26.894 1.00 64.38 175 PRO A C 1
ATOM 1351 O O . PRO A 1 175 ? -4.334 6.277 -27.095 1.00 64.38 175 PRO A O 1
ATOM 1354 N N . PHE A 1 176 ? -5.623 4.605 -26.336 1.00 68.06 176 PHE A N 1
ATOM 1355 C CA . PHE A 1 176 ? -6.701 5.466 -25.869 1.00 68.06 176 PHE A CA 1
ATOM 1356 C C . PHE A 1 176 ? -6.468 5.881 -24.415 1.00 68.06 176 PHE A C 1
ATOM 1358 O O . PHE A 1 176 ? -6.214 5.013 -23.577 1.00 68.06 176 PHE A O 1
ATOM 1365 N N . PRO A 1 177 ? -6.593 7.179 -24.092 1.00 58.88 177 PRO A N 1
ATOM 1366 C CA . PRO A 1 177 ? -6.456 7.645 -22.723 1.00 58.88 177 PRO A CA 1
ATOM 1367 C C . PRO A 1 177 ? -7.554 7.038 -21.845 1.00 58.88 177 PRO A C 1
ATOM 1369 O O . PRO A 1 177 ? -8.746 7.174 -22.125 1.00 58.88 177 PRO A O 1
ATOM 1372 N N . THR A 1 178 ? -7.146 6.382 -20.762 1.00 62.59 178 THR A N 1
ATOM 1373 C CA . THR A 1 178 ? -8.057 5.928 -19.710 1.00 62.59 178 THR A CA 1
ATOM 1374 C C . THR A 1 178 ? -8.601 7.148 -18.975 1.00 62.59 178 THR A C 1
ATOM 1376 O O . THR A 1 178 ? -7.822 7.952 -18.466 1.00 62.59 178 THR A O 1
ATOM 1379 N N . THR A 1 179 ? -9.930 7.274 -18.893 1.00 55.25 179 THR A N 1
ATOM 1380 C CA . THR A 1 179 ? -10.636 8.433 -18.309 1.00 55.25 179 THR A CA 1
ATOM 1381 C C . THR A 1 179 ? -10.182 8.777 -16.887 1.00 55.25 179 THR A C 1
ATOM 1383 O O . THR A 1 179 ? -10.249 9.938 -16.503 1.00 55.25 179 THR A O 1
ATOM 1386 N N . ASP A 1 180 ? -9.682 7.791 -16.140 1.00 63.38 180 ASP A N 1
ATOM 1387 C CA . ASP A 1 180 ? -9.297 7.935 -14.733 1.00 63.38 180 ASP A CA 1
ATOM 1388 C C . ASP A 1 180 ? -7.883 7.393 -14.425 1.00 63.38 180 ASP A C 1
ATOM 1390 O O . ASP A 1 180 ? -7.541 7.088 -13.285 1.00 63.38 180 ASP A O 1
ATOM 1394 N N . GLY A 1 181 ? -7.057 7.197 -15.464 1.00 68.38 181 GLY A N 1
ATOM 1395 C CA . GLY A 1 181 ? -5.654 6.769 -15.337 1.00 68.38 181 GLY A CA 1
ATOM 1396 C C . GLY A 1 181 ? -5.405 5.344 -14.810 1.00 68.38 181 GLY A C 1
ATOM 1397 O O . GLY A 1 181 ? -4.271 4.879 -14.875 1.00 68.38 181 GLY A O 1
ATOM 1398 N N . MET A 1 182 ? -6.430 4.628 -14.335 1.00 75.12 182 MET A N 1
ATOM 1399 C CA . MET A 1 182 ? -6.320 3.262 -13.810 1.00 75.12 182 MET A CA 1
ATOM 1400 C C . MET A 1 182 ? -7.433 2.369 -14.368 1.00 75.12 182 MET A C 1
ATOM 1402 O O . MET A 1 182 ? -8.615 2.680 -14.245 1.00 75.12 182 MET A O 1
ATOM 1406 N N . VAL A 1 183 ? -7.056 1.239 -14.968 1.00 81.31 183 VAL A N 1
ATOM 1407 C CA . VAL A 1 183 ? -8.001 0.202 -15.403 1.00 81.31 183 VAL A CA 1
ATOM 1408 C C . VAL A 1 183 ? -8.083 -0.858 -14.309 1.00 81.31 183 VAL A C 1
ATOM 1410 O O . VAL A 1 183 ? -7.067 -1.429 -13.916 1.00 81.31 183 VAL A O 1
ATOM 1413 N N . VAL A 1 184 ? -9.290 -1.117 -13.806 1.00 86.81 184 VAL A N 1
ATOM 1414 C CA . VAL A 1 184 ? -9.540 -2.151 -12.794 1.00 86.81 184 VAL A CA 1
ATOM 1415 C C . VAL A 1 184 ? -10.243 -3.330 -13.448 1.00 86.81 184 VAL A C 1
ATOM 1417 O O . VAL A 1 184 ? -11.323 -3.186 -14.015 1.00 86.81 184 VAL A O 1
ATOM 1420 N N . GLU A 1 185 ? -9.644 -4.510 -13.334 1.00 90.69 185 GLU A N 1
ATOM 1421 C CA . GLU A 1 185 ? -10.232 -5.771 -13.774 1.00 90.69 185 GLU A CA 1
ATOM 1422 C C . GLU A 1 185 ? -10.418 -6.688 -12.566 1.00 90.69 185 GLU A C 1
ATOM 1424 O O . GLU A 1 185 ? -9.474 -6.956 -11.820 1.00 90.69 185 GLU A O 1
ATOM 1429 N N . THR A 1 186 ? -11.640 -7.186 -12.379 1.00 92.62 186 THR A N 1
ATOM 1430 C CA . THR A 1 186 ? -11.939 -8.169 -11.333 1.00 92.62 186 THR A CA 1
ATOM 1431 C C . THR A 1 186 ? -11.850 -9.571 -11.917 1.00 92.62 186 THR A C 1
ATOM 1433 O O . THR A 1 186 ? -12.532 -9.889 -12.890 1.00 92.62 186 THR A O 1
ATOM 1436 N N . LEU A 1 187 ? -11.020 -10.418 -11.311 1.00 92.06 187 LEU A N 1
ATOM 1437 C CA . LEU A 1 187 ? -10.846 -11.813 -11.710 1.00 92.06 187 LEU A CA 1
ATOM 1438 C C . LEU A 1 187 ? -11.523 -12.760 -10.721 1.00 92.06 187 LEU A C 1
ATOM 1440 O O . LEU A 1 187 ? -11.739 -12.428 -9.556 1.00 92.06 187 LEU A O 1
ATOM 1444 N N . THR A 1 188 ? -11.831 -13.969 -11.187 1.00 90.62 188 THR A N 1
ATOM 1445 C CA . THR A 1 188 ? -12.346 -15.029 -10.321 1.00 90.62 188 THR A CA 1
ATOM 1446 C C . THR A 1 188 ? -11.260 -15.514 -9.345 1.00 90.62 188 THR A C 1
ATOM 1448 O O . THR A 1 188 ? -10.079 -15.527 -9.710 1.00 90.62 188 THR A O 1
ATOM 1451 N N . PRO A 1 189 ? -11.616 -15.945 -8.116 1.00 85.19 189 PRO A N 1
ATOM 1452 C CA . PRO A 1 189 ? -10.635 -16.303 -7.081 1.00 85.19 189 PRO A CA 1
ATOM 1453 C C . PRO A 1 189 ? -9.666 -17.444 -7.439 1.00 85.19 189 PRO A C 1
ATOM 1455 O O . PRO A 1 189 ? -8.607 -17.568 -6.835 1.00 85.19 189 PRO A O 1
ATOM 1458 N N . ASP A 1 190 ? -10.000 -18.290 -8.417 1.00 87.50 190 ASP A N 1
ATOM 1459 C CA . ASP A 1 190 ? -9.145 -19.382 -8.903 1.00 87.50 190 ASP A CA 1
ATOM 1460 C C . ASP A 1 190 ? -7.988 -18.898 -9.801 1.00 87.50 190 ASP A C 1
ATOM 1462 O O . ASP A 1 190 ? -7.043 -19.646 -10.083 1.00 87.50 190 ASP A O 1
ATOM 1466 N N . ARG A 1 191 ? -8.028 -17.643 -10.265 1.00 90.62 191 ARG A N 1
ATOM 1467 C CA . ARG A 1 191 ? -7.024 -17.073 -11.168 1.00 90.62 191 ARG A CA 1
ATOM 1468 C C . ARG A 1 191 ? -5.886 -16.426 -10.394 1.00 90.62 191 ARG A C 1
ATOM 1470 O O . ARG A 1 191 ? -6.089 -15.640 -9.479 1.00 90.62 191 ARG A O 1
ATOM 1477 N N . ASN A 1 192 ? -4.647 -16.687 -10.815 1.00 92.81 192 ASN A N 1
ATOM 1478 C CA . ASN A 1 192 ? -3.494 -16.010 -10.227 1.00 92.81 192 ASN A CA 1
ATOM 1479 C C . ASN A 1 192 ? -3.400 -14.553 -10.714 1.00 92.81 192 ASN A C 1
ATOM 1481 O O . ASN A 1 192 ? -2.958 -14.315 -11.840 1.00 92.81 192 ASN A O 1
ATOM 1485 N N . LEU A 1 193 ? -3.733 -13.598 -9.839 1.00 94.69 193 LEU A N 1
ATOM 1486 C CA . LEU A 1 193 ? -3.651 -12.162 -10.125 1.00 94.69 193 LEU A CA 1
ATOM 1487 C C . LEU A 1 193 ? -2.257 -11.716 -10.590 1.00 94.69 193 LEU A C 1
ATOM 1489 O O . LEU A 1 193 ? -2.156 -10.924 -11.519 1.00 94.69 193 LEU A O 1
ATOM 1493 N N . LEU A 1 194 ? -1.175 -12.261 -10.014 1.00 93.69 194 LEU A N 1
ATOM 1494 C CA . LEU A 1 194 ? 0.190 -11.891 -10.416 1.00 93.69 194 LEU A CA 1
ATOM 1495 C C . LEU A 1 194 ? 0.512 -12.333 -11.838 1.00 93.69 194 LEU A C 1
ATOM 1497 O O . LEU A 1 194 ? 1.134 -11.585 -12.581 1.00 93.69 194 LEU A O 1
ATOM 1501 N N . LYS A 1 195 ? 0.040 -13.516 -12.237 1.00 92.88 195 LYS A N 1
ATOM 1502 C CA . LYS A 1 195 ? 0.185 -13.995 -13.614 1.00 92.88 195 LYS A CA 1
ATOM 1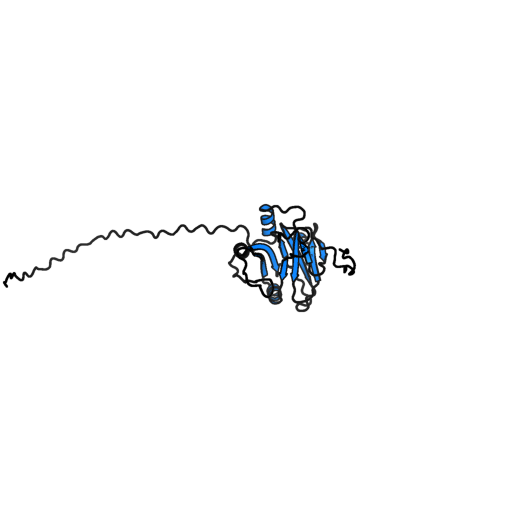503 C C . LYS A 1 195 ? -0.624 -13.133 -14.585 1.00 92.88 195 LYS A C 1
ATOM 1505 O O . LYS A 1 195 ? -0.147 -12.838 -15.672 1.00 92.88 195 LYS A O 1
ATOM 1510 N N . ALA A 1 196 ? -1.845 -12.749 -14.214 1.00 92.12 196 ALA A N 1
ATOM 1511 C CA . ALA A 1 196 ? -2.684 -11.901 -15.059 1.00 92.12 196 ALA A CA 1
ATOM 1512 C C . ALA A 1 196 ? -2.101 -10.487 -15.225 1.00 92.12 196 ALA A C 1
ATOM 1514 O O . ALA A 1 196 ? -2.145 -9.931 -16.322 1.00 92.12 196 ALA A O 1
ATOM 1515 N N . ALA A 1 197 ? -1.525 -9.938 -14.155 1.00 92.50 197 ALA A N 1
ATOM 1516 C CA . ALA A 1 197 ? -0.816 -8.667 -14.174 1.00 92.50 197 ALA A CA 1
ATOM 1517 C C . ALA A 1 197 ? 0.458 -8.735 -15.034 1.00 92.50 197 ALA A C 1
ATOM 1519 O O . ALA A 1 197 ? 0.656 -7.864 -15.871 1.00 92.50 197 ALA A O 1
ATOM 1520 N N . ASP A 1 198 ? 1.259 -9.799 -14.908 1.00 91.00 198 ASP A N 1
ATOM 1521 C CA . ASP A 1 198 ? 2.475 -10.029 -15.712 1.00 91.00 198 ASP A CA 1
ATOM 1522 C C . ASP A 1 198 ? 2.198 -10.142 -17.223 1.00 91.00 198 ASP A C 1
ATOM 1524 O O . ASP A 1 198 ? 3.006 -9.755 -18.061 1.00 91.00 198 ASP A O 1
ATOM 1528 N N . GLN A 1 199 ? 1.005 -10.617 -17.593 1.00 89.88 199 GLN A N 1
ATOM 1529 C CA . GLN A 1 199 ? 0.562 -10.658 -18.990 1.00 89.88 199 GLN A CA 1
ATOM 1530 C C . GLN A 1 199 ? 0.211 -9.278 -19.568 1.00 89.88 199 GLN A C 1
ATOM 1532 O O . GLN A 1 199 ? 0.242 -9.118 -20.786 1.00 89.88 199 GLN A O 1
ATOM 1537 N N . ARG A 1 200 ? -0.158 -8.305 -18.724 1.00 88.38 200 ARG A N 1
ATOM 1538 C CA . ARG A 1 200 ? -0.564 -6.943 -19.131 1.00 88.38 200 ARG A CA 1
ATOM 1539 C C . ARG A 1 200 ? 0.555 -5.921 -18.932 1.00 88.38 200 ARG A C 1
ATOM 1541 O O . ARG A 1 200 ? 0.598 -4.891 -19.599 1.00 88.38 200 ARG A O 1
ATOM 1548 N N . GLY A 1 201 ? 1.474 -6.197 -18.018 1.00 90.81 201 GLY A N 1
ATOM 1549 C CA . GLY A 1 201 ? 2.536 -5.285 -17.645 1.00 90.81 201 GLY A CA 1
ATOM 1550 C C . GLY A 1 201 ? 3.452 -5.894 -16.598 1.00 90.81 201 GLY A C 1
ATOM 1551 O O . GLY A 1 201 ? 3.567 -7.105 -16.482 1.00 90.81 201 GLY A O 1
ATOM 1552 N N . ARG A 1 202 ? 4.136 -5.048 -15.835 1.00 91.69 202 ARG A N 1
ATOM 1553 C CA . ARG A 1 202 ? 5.033 -5.480 -14.764 1.00 91.69 202 ARG A CA 1
ATOM 1554 C C . ARG A 1 202 ? 4.357 -5.278 -13.408 1.00 91.69 202 ARG A C 1
ATOM 1556 O O . ARG A 1 202 ? 4.087 -4.124 -13.066 1.00 91.69 202 ARG A O 1
ATOM 1563 N N . PRO A 1 203 ? 4.087 -6.341 -12.631 1.00 94.50 203 PRO A N 1
ATOM 1564 C CA . PRO A 1 203 ? 3.560 -6.210 -11.278 1.00 94.50 203 PRO A CA 1
ATOM 1565 C C . PRO A 1 203 ? 4.521 -5.406 -10.400 1.00 94.50 203 PRO A C 1
ATOM 1567 O O . PRO A 1 203 ? 5.715 -5.693 -10.364 1.00 94.50 203 PRO A O 1
ATOM 1570 N N . ILE A 1 204 ? 3.993 -4.413 -9.692 1.00 95.62 204 ILE A N 1
ATOM 1571 C CA . ILE A 1 204 ? 4.777 -3.522 -8.829 1.00 95.62 204 ILE A CA 1
ATOM 1572 C C . ILE A 1 204 ? 4.354 -3.612 -7.367 1.00 95.62 204 ILE A C 1
ATOM 1574 O O . ILE A 1 204 ? 5.223 -3.606 -6.501 1.00 95.62 204 ILE A O 1
ATOM 1578 N N . LEU A 1 205 ? 3.054 -3.746 -7.085 1.00 97.38 205 LEU A N 1
ATOM 1579 C CA . LEU A 1 205 ? 2.519 -3.820 -5.726 1.00 97.38 205 LEU A CA 1
ATOM 1580 C C . LEU A 1 205 ? 1.501 -4.953 -5.594 1.00 97.38 205 LEU A C 1
ATOM 1582 O O . LEU A 1 205 ? 0.730 -5.216 -6.521 1.00 97.38 205 LEU A O 1
ATOM 1586 N N . ILE A 1 206 ? 1.435 -5.555 -4.408 1.00 97.44 206 ILE A N 1
ATOM 1587 C CA . ILE A 1 206 ? 0.276 -6.339 -3.964 1.00 97.44 206 ILE A CA 1
ATOM 1588 C C . ILE A 1 206 ? -0.334 -5.629 -2.766 1.00 97.44 206 ILE A C 1
ATOM 1590 O O . ILE A 1 206 ? 0.351 -5.390 -1.775 1.00 97.44 206 ILE A O 1
ATOM 1594 N N . VAL A 1 207 ? -1.624 -5.324 -2.840 1.00 97.56 207 VAL A N 1
ATOM 1595 C CA . VAL A 1 207 ? -2.371 -4.684 -1.756 1.00 97.56 207 VAL A CA 1
ATOM 1596 C C . VAL A 1 207 ? -3.387 -5.675 -1.218 1.00 97.56 207 VAL A C 1
ATOM 1598 O O . VAL A 1 207 ? -4.089 -6.319 -1.995 1.00 97.56 207 VAL A O 1
ATOM 1601 N N . ARG A 1 208 ? -3.472 -5.812 0.105 1.00 96.75 208 ARG A N 1
ATOM 1602 C CA . ARG A 1 208 ? -4.497 -6.634 0.760 1.00 96.75 208 ARG A CA 1
ATOM 1603 C C . ARG A 1 208 ? -5.235 -5.838 1.822 1.00 96.75 208 ARG A C 1
ATOM 1605 O O . ARG A 1 208 ? -4.591 -5.161 2.619 1.00 96.75 208 ARG A O 1
ATOM 1612 N N . LEU A 1 209 ? -6.558 -5.955 1.841 1.00 96.50 209 LEU A N 1
ATOM 1613 C CA . LEU A 1 209 ? -7.472 -5.308 2.784 1.00 96.50 209 LEU A CA 1
ATOM 1614 C C . LEU A 1 209 ? -8.487 -6.342 3.301 1.00 96.50 209 LEU A C 1
ATOM 1616 O O . LEU A 1 209 ? -8.898 -7.220 2.551 1.00 96.50 209 LEU A O 1
ATOM 1620 N N . GLY A 1 210 ? -8.883 -6.251 4.574 1.00 89.31 210 GLY A N 1
ATOM 1621 C CA . GLY A 1 210 ? -9.767 -7.242 5.215 1.00 89.31 210 GLY A CA 1
ATOM 1622 C C . GLY A 1 210 ? -9.022 -8.404 5.877 1.00 89.31 210 GLY A C 1
ATOM 1623 O O . GLY A 1 210 ? -9.565 -9.490 6.051 1.00 89.31 210 GLY A O 1
ATOM 1624 N N . ALA A 1 211 ? -7.748 -8.187 6.212 1.00 71.56 211 ALA A N 1
ATOM 1625 C CA . ALA A 1 211 ? -6.945 -9.118 6.995 1.00 71.56 211 ALA A CA 1
ATOM 1626 C C . ALA A 1 211 ? -7.192 -8.949 8.511 1.00 71.56 211 ALA A C 1
ATOM 1628 O O . ALA A 1 211 ? -8.117 -8.271 8.950 1.00 71.56 211 ALA A O 1
ATOM 1629 N N . ARG A 1 212 ? -6.327 -9.579 9.312 1.00 79.44 212 ARG A N 1
ATOM 1630 C CA . ARG A 1 212 ? -6.316 -9.508 10.779 1.00 79.44 212 ARG A CA 1
ATOM 1631 C C . ARG A 1 212 ? -6.214 -8.056 11.272 1.00 79.44 212 ARG A C 1
ATOM 1633 O O . ARG A 1 212 ? -5.456 -7.270 10.707 1.00 79.44 212 ARG A O 1
ATOM 1640 N N . THR A 1 213 ? -6.894 -7.747 12.370 1.00 85.44 213 THR A N 1
ATOM 1641 C CA . THR A 1 213 ? -6.648 -6.565 13.210 1.00 85.44 213 THR A CA 1
ATOM 1642 C C . THR A 1 213 ? -5.658 -6.927 14.324 1.00 85.44 213 THR A C 1
ATOM 1644 O O . THR A 1 213 ? -5.569 -8.109 14.679 1.00 85.44 213 THR A O 1
ATOM 1647 N N . PRO A 1 214 ? -4.887 -5.969 14.867 1.00 87.25 214 PRO A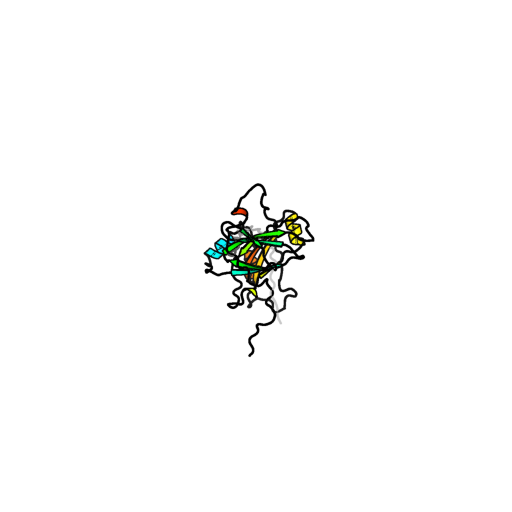 N 1
ATOM 1648 C CA . PRO A 1 214 ? -4.067 -6.244 16.038 1.00 87.25 214 PRO A CA 1
ATOM 1649 C C . PRO A 1 214 ? -4.980 -6.509 17.239 1.00 87.25 214 PRO A C 1
ATOM 1651 O O . PRO A 1 214 ? -6.030 -5.876 17.373 1.00 87.25 214 PRO A O 1
ATOM 1654 N N . ASP A 1 215 ? -4.591 -7.445 18.099 1.00 85.00 215 ASP A N 1
ATOM 1655 C CA . ASP A 1 215 ? -5.242 -7.625 19.395 1.00 85.00 215 ASP A CA 1
ATOM 1656 C C . ASP A 1 215 ? -4.675 -6.564 20.356 1.00 85.00 215 ASP A C 1
ATOM 1658 O O . ASP A 1 215 ? -3.464 -6.536 20.560 1.00 85.00 215 ASP A O 1
ATOM 1662 N N . PRO A 1 216 ? -5.494 -5.674 20.947 1.00 77.38 216 PRO A N 1
ATOM 1663 C CA . PRO A 1 216 ? -5.010 -4.654 21.879 1.00 77.38 216 PRO A CA 1
ATOM 1664 C C . PRO A 1 216 ? -4.288 -5.213 23.115 1.00 77.38 216 PRO A C 1
ATOM 1666 O O . PRO A 1 216 ? -3.537 -4.483 23.762 1.00 77.38 216 PRO A O 1
ATOM 1669 N N . LEU A 1 217 ? -4.539 -6.477 23.471 1.00 82.50 217 LEU A N 1
ATOM 1670 C CA . LEU A 1 217 ? -3.904 -7.155 24.602 1.00 82.50 217 LEU A CA 1
ATOM 1671 C C . LEU A 1 217 ? -2.594 -7.852 24.214 1.00 82.50 217 LEU A C 1
ATOM 1673 O O . LEU A 1 217 ? -1.806 -8.186 25.100 1.00 82.50 217 LEU A O 1
ATOM 1677 N N . ASP A 1 218 ? -2.350 -8.047 22.917 1.00 79.81 218 ASP A N 1
ATOM 1678 C CA . ASP A 1 218 ? -1.153 -8.688 22.386 1.00 79.81 218 ASP A CA 1
ATOM 1679 C C . ASP A 1 218 ? -0.228 -7.650 21.737 1.00 79.81 218 ASP A C 1
ATOM 1681 O O . ASP A 1 218 ? -0.595 -6.921 20.816 1.00 79.81 218 ASP A O 1
ATOM 1685 N N . GLN A 1 219 ? 1.016 -7.588 22.203 1.00 75.62 219 GLN A N 1
ATOM 1686 C CA . GLN A 1 219 ? 2.033 -6.683 21.660 1.00 75.62 219 GLN A CA 1
ATOM 1687 C C . GLN A 1 219 ? 2.871 -7.366 20.575 1.00 75.62 219 GLN A C 1
ATOM 1689 O O . GLN A 1 219 ? 4.069 -7.097 20.456 1.00 75.62 219 GLN A O 1
ATOM 1694 N N . ASP A 1 220 ? 2.268 -8.261 19.791 1.00 86.62 220 ASP A N 1
ATOM 1695 C CA . ASP A 1 220 ? 2.945 -8.933 18.689 1.00 86.62 220 ASP A CA 1
ATOM 1696 C C . ASP A 1 220 ? 3.377 -7.924 17.615 1.00 86.62 220 ASP A C 1
ATOM 1698 O O . ASP A 1 220 ? 2.650 -7.594 16.675 1.00 86.62 220 ASP A O 1
ATOM 1702 N N . LEU A 1 221 ? 4.615 -7.442 17.736 1.00 85.94 221 LEU A N 1
ATOM 1703 C CA . LEU A 1 221 ? 5.211 -6.508 16.787 1.00 85.94 221 LEU A CA 1
ATOM 1704 C C . LEU A 1 221 ? 5.346 -7.109 15.383 1.00 85.94 221 LEU A C 1
ATOM 1706 O O . LEU A 1 221 ? 5.421 -6.347 14.419 1.00 85.94 221 LEU A O 1
ATOM 1710 N N . SER A 1 222 ? 5.335 -8.442 15.241 1.00 86.75 222 SER A N 1
ATOM 1711 C CA . SER A 1 222 ? 5.402 -9.095 13.930 1.00 86.75 222 SER A CA 1
ATOM 1712 C C . SER A 1 222 ? 4.145 -8.848 13.099 1.00 86.75 222 SER A C 1
ATOM 1714 O O . SER A 1 222 ? 4.213 -8.832 11.866 1.00 86.75 222 SER A O 1
ATOM 1716 N N . PHE A 1 223 ? 3.017 -8.539 13.755 1.00 90.38 223 PHE A N 1
ATOM 1717 C CA . PHE A 1 223 ? 1.837 -8.014 13.089 1.00 90.38 223 PHE A CA 1
ATOM 1718 C C . PHE A 1 223 ? 2.209 -6.797 12.228 1.00 90.38 223 PHE A C 1
ATOM 1720 O O . PHE A 1 223 ? 1.868 -6.743 11.055 1.00 90.38 223 PHE A O 1
ATOM 1727 N N . TYR A 1 224 ? 2.982 -5.838 12.724 1.00 91.25 224 TYR A N 1
ATOM 1728 C CA . TYR A 1 224 ? 3.251 -4.602 11.980 1.00 91.25 224 TYR A CA 1
ATOM 1729 C C . TYR A 1 224 ? 4.224 -4.755 10.795 1.00 91.25 224 TYR A C 1
ATOM 1731 O O . TYR A 1 224 ? 4.494 -3.787 10.085 1.00 91.25 224 TYR A O 1
ATOM 1739 N N . GLY A 1 225 ? 4.668 -5.982 10.511 1.00 88.19 225 GLY A N 1
ATOM 1740 C CA . GLY A 1 225 ? 5.527 -6.313 9.383 1.00 88.19 225 GLY A CA 1
ATOM 1741 C C . GLY A 1 225 ? 7.018 -6.270 9.731 1.00 88.19 225 GLY A C 1
ATOM 1742 O O . GLY A 1 225 ? 7.396 -6.005 10.870 1.00 88.19 225 GLY A O 1
ATOM 1743 N N . PRO A 1 226 ? 7.893 -6.539 8.747 1.00 88.00 226 PRO A N 1
ATOM 1744 C CA 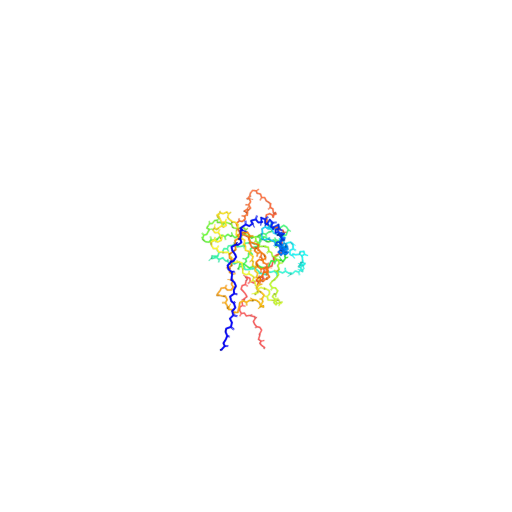. PRO A 1 226 ? 9.336 -6.683 8.954 1.00 88.00 226 PRO A CA 1
ATOM 1745 C C . PRO A 1 226 ? 10.066 -5.374 9.290 1.00 88.00 226 PRO A C 1
ATOM 1747 O O . PRO A 1 226 ? 11.245 -5.413 9.637 1.00 88.00 226 PRO A O 1
ATOM 1750 N N . GLY A 1 227 ? 9.402 -4.219 9.174 1.00 84.19 227 GLY A N 1
ATOM 1751 C CA . GLY A 1 227 ? 10.008 -2.945 9.542 1.00 84.19 227 GLY A CA 1
ATOM 1752 C C . GLY A 1 227 ? 10.927 -2.336 8.480 1.00 84.19 227 GLY A C 1
ATOM 1753 O O . GLY A 1 227 ? 12.008 -1.838 8.799 1.00 84.19 227 GLY A O 1
ATOM 1754 N N . GLY A 1 228 ? 10.522 -2.370 7.206 1.00 90.50 228 GLY A N 1
ATOM 1755 C CA . GLY A 1 228 ? 11.264 -1.719 6.120 1.00 90.50 228 GLY A CA 1
ATOM 1756 C C . GLY A 1 228 ? 11.371 -0.193 6.304 1.00 90.50 228 GLY A C 1
ATOM 1757 O O . GLY A 1 228 ? 10.536 0.404 6.988 1.00 90.50 228 GLY A O 1
ATOM 1758 N N . PRO A 1 229 ? 12.381 0.473 5.712 1.00 93.50 229 PRO A N 1
ATOM 1759 C CA . PRO A 1 229 ? 12.487 1.929 5.766 1.00 93.50 229 PRO A CA 1
ATOM 1760 C C . PRO A 1 229 ? 11.384 2.581 4.927 1.00 93.50 229 PRO A C 1
ATOM 1762 O O . PRO A 1 229 ? 10.934 2.008 3.937 1.00 93.50 229 PRO A O 1
ATOM 1765 N N . ILE A 1 230 ? 10.978 3.793 5.288 1.00 93.38 230 ILE A N 1
ATOM 1766 C CA . ILE A 1 230 ? 10.017 4.589 4.523 1.00 93.38 230 ILE A CA 1
ATOM 1767 C C . ILE A 1 230 ? 10.613 5.965 4.233 1.00 93.38 230 ILE A C 1
ATOM 1769 O O . ILE A 1 230 ? 11.298 6.538 5.082 1.00 93.38 230 ILE A O 1
ATOM 1773 N N . LEU A 1 231 ? 10.365 6.493 3.038 1.00 92.44 231 LEU A N 1
ATOM 1774 C CA . LEU A 1 231 ? 10.674 7.875 2.690 1.00 92.44 231 LEU A CA 1
ATOM 1775 C C . LEU A 1 231 ? 9.391 8.690 2.716 1.00 92.44 231 LEU A C 1
ATOM 1777 O O . LEU A 1 231 ? 8.442 8.396 2.001 1.00 92.44 231 LEU A O 1
ATOM 1781 N N . VAL A 1 232 ? 9.370 9.756 3.498 1.00 84.19 232 VAL A N 1
ATOM 1782 C CA . VAL A 1 232 ? 8.325 10.774 3.403 1.00 84.19 232 VAL A CA 1
ATOM 1783 C C . VAL A 1 232 ? 9.006 11.997 2.795 1.00 84.19 232 VAL A C 1
ATOM 1785 O O . VAL A 1 232 ? 9.987 12.463 3.378 1.00 84.19 232 VAL A O 1
ATOM 1788 N N . PRO A 1 233 ? 8.595 12.490 1.610 1.00 68.62 233 PRO A N 1
ATOM 1789 C CA . PRO A 1 233 ? 9.222 13.669 1.029 1.00 68.62 233 PRO A CA 1
ATOM 1790 C C . PRO A 1 233 ? 9.162 14.838 2.007 1.00 68.62 233 PRO A C 1
ATOM 1792 O O . PRO A 1 233 ? 8.108 15.141 2.573 1.00 68.62 233 PRO A O 1
ATOM 1795 N N . ALA A 1 234 ? 10.289 15.519 2.186 1.00 51.88 234 ALA A N 1
ATOM 1796 C CA . ALA A 1 234 ? 10.316 16.788 2.892 1.00 51.88 234 ALA A CA 1
ATOM 1797 C C . ALA A 1 234 ? 9.546 17.819 2.049 1.00 51.88 234 ALA A C 1
ATOM 1799 O O . ALA A 1 234 ? 10.025 18.235 0.998 1.00 51.88 234 ALA A O 1
ATOM 1800 N N . GLY A 1 235 ? 8.322 18.176 2.458 1.00 48.59 235 GLY A N 1
ATOM 1801 C CA . GLY A 1 235 ? 7.487 19.074 1.647 1.00 48.59 235 GLY A CA 1
ATOM 1802 C C . GLY A 1 235 ? 6.006 19.217 2.006 1.00 48.59 235 GLY A C 1
ATOM 1803 O O . GLY A 1 235 ? 5.282 19.869 1.267 1.00 48.59 235 GLY A O 1
ATOM 1804 N N . SER A 1 236 ? 5.529 18.689 3.141 1.00 44.25 236 SER A N 1
ATOM 1805 C CA . SER A 1 236 ? 4.223 19.108 3.703 1.00 44.25 236 SER A CA 1
ATOM 1806 C C . SER A 1 236 ? 4.339 20.331 4.623 1.00 44.25 236 SER A C 1
ATOM 1808 O O . SER A 1 236 ? 3.509 20.554 5.497 1.00 44.25 236 SER A O 1
ATOM 1810 N N . GLN A 1 237 ? 5.376 21.140 4.408 1.00 35.62 237 GLN A N 1
ATOM 1811 C CA . GLN A 1 237 ? 5.359 22.563 4.702 1.00 35.62 237 GLN A CA 1
ATOM 1812 C C . GLN A 1 237 ? 5.373 23.251 3.336 1.00 35.62 237 GLN A C 1
ATOM 1814 O O . GLN A 1 237 ? 6.262 22.981 2.529 1.00 35.62 237 GLN A O 1
ATOM 1819 N N . ALA A 1 238 ? 4.350 24.060 3.053 1.00 37.59 238 ALA A N 1
ATOM 1820 C CA . ALA A 1 238 ? 4.246 24.810 1.810 1.00 37.59 238 ALA A CA 1
ATOM 1821 C C . ALA A 1 238 ? 5.553 25.576 1.560 1.00 37.59 238 ALA A C 1
ATOM 1823 O O . ALA A 1 238 ? 5.944 26.418 2.369 1.00 37.59 238 ALA A O 1
ATOM 1824 N N . LEU A 1 239 ? 6.229 25.279 0.451 1.00 37.34 239 LEU A N 1
ATOM 1825 C CA . LEU A 1 239 ? 7.286 26.145 -0.053 1.00 37.34 239 LEU A CA 1
ATOM 1826 C C . LEU A 1 239 ? 6.643 27.513 -0.347 1.00 37.34 239 LEU A C 1
ATOM 1828 O O . LEU A 1 239 ? 5.674 27.559 -1.112 1.00 37.34 239 LEU A O 1
ATOM 1832 N N . PRO A 1 240 ? 7.110 28.625 0.252 1.00 41.88 240 PRO A N 1
ATOM 1833 C CA . PRO A 1 240 ? 6.637 29.940 -0.148 1.00 41.88 240 PRO A CA 1
ATOM 1834 C C . PRO A 1 240 ? 6.966 30.162 -1.637 1.00 41.88 240 PRO A C 1
ATOM 1836 O O . PRO A 1 240 ? 8.030 29.734 -2.092 1.00 41.88 240 PRO A O 1
ATOM 1839 N N . PRO A 1 241 ? 6.079 30.820 -2.409 1.00 46.62 241 PRO A N 1
ATOM 1840 C CA . PRO A 1 241 ? 6.157 30.923 -3.869 1.00 46.62 241 PRO A CA 1
ATOM 1841 C C . PRO A 1 241 ? 7.233 31.913 -4.350 1.00 46.62 241 PRO A C 1
ATOM 1843 O O . PRO A 1 241 ? 6.958 32.811 -5.140 1.00 46.62 241 PRO A O 1
ATOM 1846 N N . SER A 1 242 ? 8.471 31.784 -3.874 1.00 58.62 242 SER A N 1
ATOM 1847 C CA . SER A 1 242 ? 9.587 32.590 -4.365 1.00 58.62 242 SER A CA 1
ATOM 1848 C C . SER A 1 242 ? 10.910 31.839 -4.254 1.00 58.62 242 SER A C 1
ATOM 1850 O O . SER A 1 242 ? 11.730 32.096 -3.377 1.00 58.62 242 SER A O 1
ATOM 1852 N N . ALA A 1 243 ? 11.096 30.871 -5.149 1.00 50.34 243 ALA A N 1
ATOM 1853 C CA . ALA A 1 243 ? 12.408 30.341 -5.511 1.00 50.34 243 ALA A CA 1
ATOM 1854 C C . ALA A 1 243 ? 12.348 29.696 -6.908 1.00 50.34 243 ALA A C 1
ATOM 1856 O O . ALA A 1 243 ? 12.622 28.512 -7.075 1.00 50.34 243 ALA A O 1
ATOM 1857 N N . LEU A 1 244 ? 11.961 30.478 -7.920 1.00 43.94 244 LEU A N 1
ATOM 1858 C CA . LEU A 1 244 ? 12.398 30.216 -9.293 1.00 43.94 244 LEU A CA 1
ATOM 1859 C C . LEU A 1 244 ? 13.620 31.110 -9.545 1.00 43.94 244 LEU A C 1
ATOM 1861 O O . LEU A 1 244 ? 13.506 32.323 -9.346 1.00 43.94 244 LEU A O 1
ATOM 1865 N N . PRO A 1 245 ? 14.784 30.564 -9.936 1.00 41.03 245 PRO A N 1
ATOM 1866 C CA . PRO A 1 245 ? 15.888 31.402 -10.378 1.00 41.03 245 PRO A CA 1
ATOM 1867 C C . PRO A 1 245 ? 15.495 32.109 -11.689 1.00 41.03 245 PRO A C 1
ATOM 1869 O O . PRO A 1 245 ? 14.841 31.489 -12.534 1.00 41.03 245 PRO A O 1
ATOM 1872 N N . PRO A 1 246 ? 15.846 33.395 -11.872 1.00 54.94 246 PRO A N 1
ATOM 1873 C CA . PRO A 1 246 ? 15.668 34.059 -13.157 1.00 54.94 246 PRO A CA 1
ATOM 1874 C C . PRO A 1 246 ? 16.562 33.400 -14.220 1.00 54.94 246 PRO A C 1
ATOM 1876 O O . PRO A 1 246 ? 17.655 32.930 -13.898 1.00 54.94 246 PRO A O 1
ATOM 1879 N N . ASN A 1 247 ? 16.048 33.363 -15.455 1.00 54.06 247 ASN A N 1
ATOM 1880 C CA . ASN A 1 247 ? 16.723 32.874 -16.666 1.00 54.06 247 ASN A CA 1
ATOM 1881 C C . ASN A 1 247 ? 18.132 33.446 -16.857 1.00 54.06 247 ASN A C 1
ATOM 1883 O O . ASN A 1 247 ? 18.315 34.656 -16.584 1.00 54.06 247 ASN A O 1
#

Secondary structure (DSSP, 8-state):
-----------------------------------------S--TTSPTTHHHHHHHHHS-PPTT-EEEEEEE-SS--EEEEEETTTTEEEE-GGGEEEEETT-EEEEEEE--SSSTT-EE--EEEE-----PPTT-GGGGPEEEE--HHHHHHHHTT--EEEEEEEEPTTTS-SSPPTTS-------TTS-HHHHHHHHEEEEEEEEES-PPPPTT---GGGG-S---EE--S-SSPPPS--PPP-

Sequence (247 aa):
MLRTGYSTIARLTLVAALFVTTGIASAQSPLIPPQTPARHYPLRHDQPPGMNAYWAGMIRQPGPGDFTFVKLELSSPASIEAFAFNPPRPIPLAQNFCGMAVGQLYRMKITGLEQFPGVELYPTVEVLDRTHPPVGREAEFAVPVRLTDEEIEQALSGRLVTKVIYVEQPQVASPFPTTDGMVVETLTPDRNLLKAADQRGRPILIVRLGARTPDPLDQDLSFYGPGGPILVPAGSQALPPSALPPN

Radius of gyration: 32.65 Å; chains: 1; bounding box: 51×104×113 Å